Protein AF-A0A968GK94-F1 (afdb_monomer_lite)

Radius of gyration: 44.7 Å; chains: 1; bounding box: 94×64×127 Å

Sequence (288 aa):
MESGGRVESAAGNAHSRDAGSGWRSGMKRIDSIQGYQGGYLIGFIIIGVIALRNILFFGGTPVFALMLVLLAVYTLLYITEPWLSLRWGWVPYLYFPCQTALVIALTALRPFTDISSLLYVPLCIQALRAFSRPTAMALITFYVLLLAVTVILGMGWLEGLALTLLDLAVAGFILSYDLLYSRTQADQVESERLLTELQSAHQKLQEYAAQAEELAAARERNRLARELHDSGSQAIFSITLTSQSARLLLDREPARVPEQLDHLQTMTGEALAQLRSLIAQLRPPQKL

Secondary structure (DSSP, 8-state):
-------SSSSSSSSSSSHHHHHHHHHHHHHHHHHHHHHHHHHHHHHHHHHHHHHHHHTTSTTHHHHHHHHHHHHHHHHHHHHHHHH-TTHHHHHHHHHHHHHHHHHHSTTTHHHHGGGHHHHHHHHHHHS-HHHHHHHHHHHHHHHHHHHHHHH-HHHHHHHHHHHHHHHHHHHHHHHHHHHHHHHHHHHHHHHHHHHHHHHHHHHHHHHHHHHHHHHHHHHHHHHHHHHHHHHHHHHHHHHHHHHHHHHH-GGGHHHHHHHHHHHHHHHHHHHHHHHHHTSPPP--

Foldseek 3Di:
DDDDDDDDPDPPPPPPPVVVVVVVVVVVVVLVVVLVVLLLVVLVVLLVVLLVVCCVPPVPPPCSVVLVVLSVVLVVLSVCVVVVCVPDVCVVVVSLVVSVVSLLVNCQDPPSVQSSLLNLLSSLVCLCVSDDPVRSVVVNVVSLVVSLVSQCVRPNDPRSVVSSVVSVVVSVVSVVCSVVVVVVSVVVVVVVVVVVVVVVVVVVVVVVVVVVVVVVVVVVVVVLVVVLVVLLVVLVVVLVVLVVVLVVCVVPPVVCSVVSVVVSVVSVVVSVVVNVVSVVVVDDDPDD

Structure (mmCIF, N/CA/C/O backbone):
data_AF-A0A968GK94-F1
#
_entry.id   AF-A0A968GK94-F1
#
loop_
_atom_site.group_PDB
_atom_site.id
_atom_site.type_symbol
_atom_site.label_atom_id
_atom_site.label_alt_id
_atom_site.label_comp_id
_atom_site.label_asym_id
_atom_site.label_entity_id
_atom_site.label_seq_id
_atom_site.pdbx_PDB_ins_code
_atom_site.Cartn_x
_atom_site.Cartn_y
_atom_site.Cartn_z
_atom_site.occupancy
_atom_site.B_iso_or_equiv
_atom_site.auth_seq_id
_atom_site.auth_comp_id
_atom_site.auth_asym_id
_atom_site.auth_atom_id
_atom_site.pdbx_PDB_model_num
ATOM 1 N N . MET A 1 1 ? -42.085 -45.631 17.330 1.00 40.66 1 MET A N 1
ATOM 2 C CA . MET A 1 1 ? -42.814 -44.893 16.275 1.00 40.66 1 MET A CA 1
ATOM 3 C C . MET A 1 1 ? -42.928 -43.455 16.764 1.00 40.66 1 MET A C 1
ATOM 5 O O . MET A 1 1 ? -43.904 -43.113 17.402 1.00 40.66 1 MET A O 1
ATOM 9 N N . GLU A 1 2 ? -41.850 -42.687 16.877 1.00 40.00 2 GLU A N 1
ATOM 10 C CA . GLU A 1 2 ? -40.903 -42.180 15.868 1.00 40.00 2 GLU A CA 1
ATOM 11 C C . GLU A 1 2 ? -41.488 -41.194 14.840 1.00 40.00 2 GLU A C 1
ATOM 13 O O . GLU A 1 2 ? -42.471 -41.473 14.162 1.00 40.00 2 GLU A O 1
ATOM 18 N N . SER A 1 3 ? -40.750 -40.088 14.713 1.00 39.09 3 SER A N 1
ATOM 19 C CA . SER A 1 3 ? -40.789 -39.003 13.726 1.00 39.09 3 SER A CA 1
ATOM 20 C C . SER A 1 3 ? -41.807 -37.870 13.937 1.00 39.09 3 SER A C 1
ATOM 22 O O . SER A 1 3 ? -43.015 -38.021 13.805 1.00 39.09 3 SER A O 1
ATOM 24 N N . GLY A 1 4 ? -41.264 -36.690 14.239 1.00 39.25 4 GLY A N 1
ATOM 25 C CA . GLY A 1 4 ? -41.989 -35.427 14.341 1.00 39.25 4 GLY A CA 1
ATOM 26 C C . GLY A 1 4 ? -41.049 -34.304 14.769 1.00 39.25 4 GLY A C 1
ATOM 27 O O . GLY A 1 4 ? -41.281 -33.650 15.778 1.00 39.25 4 GLY A O 1
ATOM 28 N N . GLY A 1 5 ? -39.921 -34.137 14.074 1.00 45.00 5 GLY A N 1
ATOM 29 C CA . GLY A 1 5 ? -38.928 -33.133 14.440 1.00 45.00 5 GLY A CA 1
ATOM 30 C C . GLY A 1 5 ? -37.943 -32.827 13.318 1.00 45.00 5 GLY A C 1
ATOM 31 O O . GLY A 1 5 ? -37.286 -33.730 12.813 1.00 45.00 5 GLY A O 1
ATOM 32 N N . ARG A 1 6 ? -37.804 -31.524 13.036 1.00 48.53 6 ARG A N 1
ATOM 33 C CA . ARG A 1 6 ? -36.766 -30.851 12.232 1.00 48.53 6 ARG A CA 1
ATOM 34 C C . ARG A 1 6 ? -36.806 -31.039 10.716 1.00 48.53 6 ARG A C 1
ATOM 36 O O . ARG A 1 6 ? -36.063 -31.849 10.182 1.00 48.53 6 ARG A O 1
ATOM 43 N N . VAL A 1 7 ? -37.484 -30.117 10.029 1.00 45.28 7 VAL A N 1
ATOM 44 C CA . VAL A 1 7 ? -37.018 -29.599 8.728 1.00 45.28 7 VAL A CA 1
ATOM 45 C C . VAL A 1 7 ? -37.391 -28.115 8.615 1.00 45.28 7 VAL A C 1
ATOM 47 O O . VAL A 1 7 ? -38.279 -27.753 7.863 1.00 45.28 7 VAL A O 1
ATOM 50 N N . GLU A 1 8 ? -36.756 -27.237 9.395 1.00 46.25 8 GLU A N 1
ATOM 51 C CA . GLU A 1 8 ? -36.909 -25.784 9.187 1.00 46.25 8 GLU A CA 1
ATOM 52 C C . GLU A 1 8 ? -35.750 -24.993 9.821 1.00 46.25 8 GLU A C 1
ATOM 54 O O . GLU A 1 8 ? -35.936 -24.195 10.727 1.00 46.25 8 GLU A O 1
ATOM 59 N N . SER A 1 9 ? -34.500 -25.264 9.423 1.00 45.78 9 SER A N 1
ATOM 60 C CA . SER A 1 9 ? -33.366 -24.371 9.747 1.00 45.78 9 SER A CA 1
ATOM 61 C C . SER A 1 9 ? -32.108 -24.727 8.947 1.00 45.78 9 SER A C 1
ATOM 63 O O . SER A 1 9 ? -31.137 -25.253 9.485 1.00 45.78 9 SER A O 1
ATOM 65 N N . ALA A 1 10 ? -32.120 -24.500 7.631 1.00 39.81 10 ALA A N 1
ATOM 66 C CA . ALA A 1 10 ? -30.888 -24.626 6.835 1.00 39.81 10 ALA A CA 1
ATOM 67 C C . ALA A 1 10 ? -30.795 -23.697 5.612 1.00 39.81 10 ALA A C 1
ATOM 69 O O . ALA A 1 10 ? -29.707 -23.532 5.071 1.00 39.81 10 ALA A O 1
ATOM 70 N N . ALA A 1 11 ? -31.879 -23.042 5.184 1.00 39.44 11 ALA A N 1
ATOM 71 C CA . ALA A 1 11 ? -31.862 -22.237 3.955 1.00 39.44 11 ALA A CA 1
ATOM 72 C C . ALA A 1 11 ? -31.438 -20.763 4.149 1.00 39.44 11 ALA A C 1
ATOM 74 O O . ALA A 1 11 ? -31.152 -20.077 3.175 1.00 39.44 11 ALA A O 1
ATOM 75 N N . GLY A 1 12 ? -31.360 -20.261 5.388 1.00 34.31 12 GLY A N 1
ATOM 76 C CA . GLY A 1 12 ? -31.168 -18.826 5.657 1.00 34.31 12 GLY A CA 1
ATOM 77 C C . GLY A 1 12 ? -29.722 -18.324 5.760 1.00 34.31 12 GLY A C 1
ATOM 78 O O . GLY A 1 12 ? -29.524 -17.122 5.890 1.00 34.31 12 GLY A O 1
ATOM 79 N N . ASN A 1 13 ? -28.706 -19.197 5.733 1.00 38.91 13 ASN A N 1
ATOM 80 C CA . ASN A 1 13 ? -27.343 -18.815 6.152 1.00 38.91 13 ASN A CA 1
ATOM 81 C C . ASN A 1 13 ? -26.249 -18.987 5.080 1.00 38.91 13 ASN A C 1
ATOM 83 O O . ASN A 1 13 ? -25.064 -18.843 5.376 1.00 38.91 13 ASN A O 1
ATOM 87 N N . ALA A 1 14 ? -26.624 -19.295 3.835 1.00 39.62 14 ALA A N 1
ATOM 88 C CA . ALA A 1 14 ? -25.672 -19.443 2.730 1.00 39.62 14 ALA A CA 1
ATOM 89 C C . ALA A 1 14 ? -25.454 -18.143 1.929 1.00 39.62 14 ALA A C 1
ATOM 91 O O . ALA A 1 14 ? -24.439 -18.008 1.259 1.00 39.62 14 ALA A O 1
ATOM 92 N N . HIS A 1 15 ? -26.359 -17.161 2.019 1.00 38.12 15 HIS A N 1
ATOM 93 C CA . HIS A 1 15 ? -26.335 -15.983 1.137 1.00 38.12 15 HIS A CA 1
ATOM 94 C C . HIS A 1 15 ? -25.584 -14.758 1.699 1.00 38.12 15 HIS A C 1
ATOM 96 O O . HIS A 1 15 ? -25.405 -13.771 0.995 1.00 38.12 15 HIS A O 1
ATOM 102 N N . SER A 1 16 ? -25.110 -14.802 2.950 1.00 42.72 16 SER A N 1
ATOM 103 C CA . SER A 1 16 ? -24.416 -13.674 3.600 1.00 42.72 16 SER A CA 1
ATOM 104 C C . SER A 1 16 ? -22.891 -13.828 3.690 1.00 42.72 16 SER A C 1
ATOM 106 O O . SER A 1 16 ? -22.205 -12.873 4.050 1.00 42.72 16 SER A O 1
ATOM 108 N N . ARG A 1 17 ? -22.330 -14.999 3.343 1.00 42.62 17 ARG A N 1
ATOM 109 C CA . ARG A 1 17 ? -20.873 -15.245 3.387 1.00 42.62 17 ARG A CA 1
ATOM 110 C C . ARG A 1 17 ? -20.139 -14.910 2.084 1.00 42.62 17 ARG A C 1
ATOM 112 O O . ARG A 1 17 ? -18.961 -14.565 2.149 1.00 42.62 17 ARG A O 1
ATOM 119 N N . ASP A 1 18 ? -20.822 -14.911 0.939 1.00 44.81 18 ASP A N 1
ATOM 120 C CA . ASP A 1 18 ? -20.191 -14.644 -0.367 1.00 44.81 18 ASP A CA 1
ATOM 121 C C . ASP A 1 18 ? -20.107 -13.157 -0.746 1.00 44.81 18 ASP A C 1
ATOM 123 O O . ASP A 1 18 ? -19.242 -12.766 -1.528 1.00 44.81 18 ASP A O 1
ATOM 127 N N . ALA A 1 19 ? -20.914 -12.283 -0.137 1.00 44.06 19 ALA A N 1
ATOM 128 C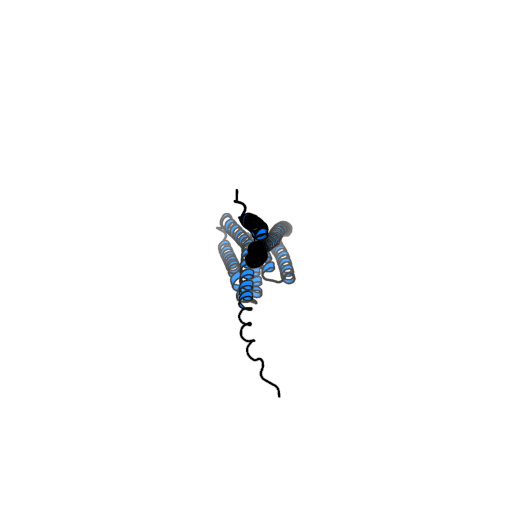 CA . ALA A 1 19 ? -20.856 -10.845 -0.421 1.00 44.06 19 ALA A CA 1
ATOM 129 C C . ALA A 1 19 ? -19.565 -10.171 0.103 1.00 44.06 19 ALA A C 1
ATOM 131 O O . ALA A 1 19 ? -19.114 -9.167 -0.448 1.00 44.06 19 ALA A O 1
ATOM 132 N N . GLY A 1 20 ? -18.934 -10.738 1.141 1.00 36.22 20 GLY A N 1
ATOM 133 C CA . GLY A 1 20 ? -17.709 -10.201 1.747 1.00 36.22 20 GLY A CA 1
ATOM 134 C C . GLY A 1 20 ? -16.405 -10.615 1.051 1.00 36.22 20 GLY A C 1
ATOM 135 O O . GLY A 1 20 ? -15.385 -9.940 1.211 1.00 36.22 20 GLY A O 1
ATOM 136 N N . SER A 1 21 ? -16.409 -11.701 0.265 1.00 44.44 21 SER A N 1
ATOM 137 C CA . SER A 1 21 ? -15.208 -12.211 -0.418 1.00 44.44 21 SER A CA 1
ATOM 138 C C . SER A 1 21 ? -14.910 -11.436 -1.710 1.00 44.44 21 SER A C 1
ATOM 140 O O . SER A 1 21 ? -13.753 -11.096 -1.974 1.00 44.44 21 SER A O 1
ATOM 142 N N . GLY A 1 22 ? -15.954 -11.060 -2.460 1.00 38.25 22 GLY A N 1
ATOM 143 C CA . GLY A 1 22 ? -15.854 -10.249 -3.678 1.00 38.25 22 GLY A CA 1
ATOM 144 C C . GLY A 1 22 ? -15.373 -8.819 -3.414 1.00 38.25 22 GLY A C 1
ATOM 145 O O . GLY A 1 22 ? -14.471 -8.339 -4.099 1.00 38.25 22 GLY A O 1
ATOM 146 N N . TRP A 1 23 ? -15.884 -8.169 -2.362 1.00 39.66 23 TRP A N 1
ATOM 147 C CA . TRP A 1 23 ? -15.446 -6.824 -1.957 1.00 39.66 23 TRP A CA 1
ATOM 148 C C . TRP A 1 23 ? -13.989 -6.799 -1.473 1.00 39.66 23 TRP A C 1
ATOM 150 O O . TRP A 1 23 ? -13.215 -5.937 -1.887 1.00 39.66 23 TRP A O 1
ATOM 160 N N . ARG A 1 24 ? -13.562 -7.799 -0.686 1.00 39.50 24 ARG A N 1
ATOM 161 C CA . ARG A 1 24 ? -12.151 -7.960 -0.280 1.00 39.50 24 ARG A CA 1
ATOM 162 C C . ARG A 1 24 ? -11.222 -8.262 -1.460 1.00 39.50 24 ARG A C 1
ATOM 164 O O . ARG A 1 24 ? -10.083 -7.797 -1.466 1.00 39.50 24 ARG A O 1
ATOM 171 N N . SER A 1 25 ? -11.693 -9.009 -2.464 1.00 46.53 25 SER A N 1
ATOM 172 C CA . SER A 1 25 ? -10.959 -9.215 -3.719 1.00 46.53 25 SER A CA 1
ATOM 173 C C . SER A 1 25 ? -10.861 -7.940 -4.555 1.00 46.53 25 SER A C 1
ATOM 175 O O . SER A 1 25 ? -9.867 -7.798 -5.265 1.00 46.53 25 SER A O 1
ATOM 177 N N . GLY A 1 26 ? -11.875 -7.072 -4.527 1.00 38.56 26 GLY A N 1
ATOM 178 C CA . GLY A 1 26 ? -11.890 -5.793 -5.237 1.00 38.56 26 GLY A CA 1
ATOM 179 C C . GLY A 1 26 ? -10.933 -4.779 -4.615 1.00 38.56 26 GLY A C 1
ATOM 180 O O . GLY A 1 26 ? -10.148 -4.173 -5.334 1.00 38.56 26 GLY A O 1
ATOM 181 N N . MET A 1 27 ? -10.911 -4.681 -3.282 1.00 40.03 27 MET A N 1
ATOM 182 C CA . MET A 1 27 ? -10.043 -3.743 -2.558 1.00 40.03 27 MET A CA 1
ATOM 183 C C . MET A 1 27 ? -8.556 -4.097 -2.703 1.00 40.03 27 MET A C 1
ATOM 185 O O . MET A 1 27 ? -7.771 -3.255 -3.117 1.00 40.03 27 MET A O 1
ATOM 189 N N . LYS A 1 28 ? -8.186 -5.384 -2.559 1.00 43.69 28 LYS A N 1
ATOM 190 C CA . LYS A 1 28 ? -6.823 -5.860 -2.885 1.00 43.69 28 LYS A CA 1
ATOM 191 C C . LYS A 1 28 ? -6.416 -5.578 -4.336 1.00 43.69 28 LYS A C 1
ATOM 193 O O . LYS A 1 28 ? -5.231 -5.442 -4.622 1.00 43.69 28 LYS A O 1
ATOM 198 N N . ARG A 1 29 ? -7.382 -5.527 -5.260 1.00 46.38 29 ARG A N 1
ATOM 199 C CA . ARG A 1 29 ? -7.144 -5.221 -6.678 1.00 46.38 29 ARG A CA 1
ATOM 200 C C . ARG A 1 29 ? -6.903 -3.727 -6.895 1.00 46.38 29 ARG A C 1
ATOM 202 O O . ARG A 1 29 ? -6.025 -3.387 -7.675 1.00 46.38 29 ARG A O 1
ATOM 209 N N . ILE A 1 30 ? -7.623 -2.857 -6.189 1.00 40.47 30 ILE A N 1
ATOM 210 C CA . ILE A 1 30 ? -7.465 -1.396 -6.262 1.00 40.47 30 ILE A CA 1
ATOM 211 C C . ILE A 1 30 ? -6.151 -0.951 -5.601 1.00 40.47 30 ILE A C 1
ATOM 213 O O . ILE A 1 30 ? -5.406 -0.188 -6.213 1.00 40.47 30 ILE A O 1
ATOM 217 N N . ASP A 1 31 ? -5.793 -1.523 -4.449 1.00 42.16 31 ASP A N 1
ATOM 218 C CA . ASP A 1 31 ? -4.509 -1.248 -3.783 1.00 42.16 31 ASP A CA 1
ATOM 219 C C . ASP A 1 31 ? -3.327 -1.765 -4.613 1.00 42.16 31 ASP A C 1
ATOM 221 O O . ASP A 1 31 ? -2.283 -1.117 -4.699 1.00 42.16 31 ASP A O 1
ATOM 225 N N . SER A 1 32 ? -3.507 -2.892 -5.323 1.00 49.78 32 SER A N 1
ATOM 226 C CA . SER A 1 32 ? -2.500 -3.346 -6.283 1.00 49.78 32 SER A CA 1
ATOM 227 C C . SER A 1 32 ? -2.277 -2.313 -7.386 1.00 49.78 32 SER A C 1
ATOM 229 O O . SER A 1 32 ? -1.133 -2.083 -7.731 1.00 49.78 32 SER A O 1
ATOM 231 N N . ILE A 1 33 ? -3.312 -1.607 -7.861 1.00 45.50 33 ILE A N 1
ATOM 232 C CA . ILE A 1 33 ? -3.205 -0.592 -8.926 1.00 45.50 33 ILE A CA 1
ATOM 233 C C . ILE A 1 33 ? -2.484 0.686 -8.447 1.00 45.50 33 ILE A C 1
ATOM 235 O O . ILE A 1 33 ? -1.825 1.346 -9.251 1.00 45.50 33 ILE A O 1
ATOM 239 N N . GLN A 1 34 ? -2.526 1.042 -7.158 1.00 45.41 34 GLN A N 1
ATOM 240 C CA . GLN A 1 34 ? -1.780 2.206 -6.646 1.00 45.41 34 GLN A CA 1
ATOM 241 C C . GLN A 1 34 ? -0.258 1.989 -6.636 1.00 45.41 34 GLN A C 1
ATOM 243 O O . GLN A 1 34 ? 0.488 2.909 -6.979 1.00 45.41 34 GLN A O 1
ATOM 248 N N . GLY A 1 35 ? 0.208 0.762 -6.381 1.00 50.28 35 GLY A N 1
ATOM 249 C CA . GLY A 1 35 ? 1.616 0.386 -6.574 1.00 50.28 35 GLY A CA 1
ATOM 250 C C . GLY A 1 35 ? 2.047 0.339 -8.047 1.00 50.28 35 GLY A C 1
ATOM 251 O O . GLY A 1 35 ? 3.238 0.432 -8.356 1.00 50.28 35 GLY A O 1
ATOM 252 N N . TYR A 1 36 ? 1.097 0.253 -8.993 1.00 55.25 36 TYR A N 1
ATOM 253 C CA . TYR A 1 36 ? 1.427 0.205 -10.423 1.00 55.25 36 TYR A CA 1
ATOM 254 C C . TYR A 1 36 ? 2.008 1.539 -10.905 1.00 55.25 36 TYR A C 1
ATOM 256 O O . TYR A 1 36 ? 2.914 1.525 -11.739 1.00 55.25 36 TYR A O 1
ATOM 264 N N . GLN A 1 37 ? 1.559 2.683 -10.379 1.00 61.41 37 GLN A N 1
ATOM 265 C CA . GLN A 1 37 ? 1.838 3.985 -11.000 1.00 61.41 37 GLN A CA 1
ATOM 266 C C . GLN A 1 37 ? 3.313 4.414 -10.966 1.00 61.41 37 GLN A C 1
ATOM 268 O O . GLN A 1 37 ? 3.779 5.022 -11.930 1.00 61.41 37 GLN A O 1
ATOM 273 N N . GLY A 1 38 ? 4.069 4.055 -9.921 1.00 67.25 38 GLY A N 1
ATOM 274 C CA . GLY A 1 38 ? 5.460 4.501 -9.753 1.00 67.25 38 GLY A CA 1
ATOM 275 C C . GLY A 1 38 ? 6.382 4.075 -10.902 1.00 67.25 38 GLY A C 1
ATOM 276 O O . GLY A 1 38 ? 7.034 4.909 -11.527 1.00 67.25 38 GLY A O 1
ATOM 277 N N . GLY A 1 39 ? 6.381 2.785 -11.249 1.00 71.75 39 GLY A N 1
ATOM 278 C CA . GLY A 1 39 ? 7.201 2.260 -12.346 1.00 71.75 39 GLY A CA 1
ATOM 279 C C . GLY A 1 39 ? 6.777 2.748 -13.736 1.00 71.75 39 GLY A C 1
ATOM 280 O O . GLY A 1 39 ? 7.644 2.948 -14.586 1.00 71.75 39 GLY A O 1
ATOM 281 N N . TYR A 1 40 ? 5.480 3.010 -13.967 1.00 79.19 40 TYR A N 1
ATOM 282 C CA . TYR A 1 40 ? 5.030 3.589 -15.242 1.00 79.19 40 TYR A CA 1
ATOM 283 C C . TYR A 1 40 ? 5.477 5.038 -15.403 1.00 79.19 40 TYR A C 1
ATOM 285 O O . TYR A 1 40 ? 5.900 5.432 -16.489 1.00 79.19 40 TYR A O 1
ATOM 293 N N . LEU A 1 41 ? 5.448 5.817 -14.319 1.00 83.44 41 LEU A N 1
ATOM 294 C CA . LEU A 1 41 ? 5.923 7.197 -14.326 1.00 83.44 41 LEU A CA 1
ATOM 295 C C . LEU A 1 41 ? 7.401 7.275 -14.730 1.00 83.44 41 LEU A C 1
ATOM 297 O O . LEU A 1 41 ? 7.761 8.097 -15.571 1.00 83.44 41 LEU A O 1
ATOM 301 N N . ILE A 1 42 ? 8.240 6.379 -14.199 1.00 84.56 42 ILE A N 1
ATOM 302 C CA . ILE A 1 42 ? 9.663 6.300 -14.563 1.00 84.56 42 ILE A CA 1
ATOM 303 C C . ILE A 1 42 ? 9.826 5.985 -16.055 1.00 84.56 42 ILE A C 1
ATOM 305 O O . ILE A 1 42 ? 10.623 6.633 -16.733 1.00 84.56 42 ILE A O 1
ATOM 309 N N . GLY A 1 43 ? 9.042 5.047 -16.593 1.00 86.06 43 GLY A N 1
ATOM 310 C CA . GLY A 1 43 ? 9.062 4.742 -18.024 1.00 86.06 43 GLY A CA 1
ATOM 311 C C . GLY A 1 43 ? 8.665 5.931 -18.899 1.00 86.06 43 GLY A C 1
ATOM 312 O O . GLY A 1 43 ? 9.359 6.217 -19.873 1.00 86.06 43 GLY A O 1
ATOM 313 N N . PHE A 1 44 ? 7.619 6.678 -18.533 1.00 89.38 44 PHE A N 1
ATOM 314 C CA . PHE A 1 44 ? 7.228 7.892 -19.259 1.00 89.38 44 PHE A CA 1
ATOM 315 C C . PHE A 1 44 ? 8.294 8.983 -19.204 1.00 89.38 44 PHE A C 1
ATOM 317 O O . PHE A 1 44 ? 8.536 9.640 -20.216 1.00 89.38 44 PHE A O 1
ATOM 324 N N . ILE A 1 45 ? 8.960 9.155 -18.059 1.00 90.00 45 ILE A N 1
ATOM 325 C CA . ILE A 1 45 ? 10.074 10.100 -17.927 1.00 90.00 45 ILE A CA 1
ATOM 326 C C . ILE A 1 45 ? 11.215 9.697 -18.868 1.00 90.00 45 ILE A C 1
ATOM 328 O O . ILE A 1 45 ? 11.692 10.538 -19.625 1.00 90.00 45 ILE A O 1
ATOM 332 N N . ILE A 1 46 ? 11.608 8.418 -18.888 1.00 90.81 46 ILE A N 1
ATOM 333 C CA . ILE A 1 46 ? 12.660 7.906 -19.784 1.00 90.81 46 ILE A CA 1
ATOM 334 C C . ILE A 1 46 ? 12.298 8.161 -21.254 1.00 90.81 46 ILE A C 1
ATOM 336 O O . ILE A 1 46 ? 13.088 8.751 -21.990 1.00 90.81 46 ILE A O 1
ATOM 340 N N . ILE A 1 47 ? 11.091 7.775 -21.675 1.00 91.62 47 ILE A N 1
ATOM 341 C CA . ILE A 1 47 ? 10.608 7.979 -23.050 1.00 91.62 47 ILE A CA 1
ATOM 342 C C . ILE A 1 47 ? 10.592 9.473 -23.404 1.00 91.62 47 ILE A C 1
ATOM 344 O O . ILE A 1 47 ? 11.038 9.854 -24.486 1.00 91.62 47 ILE A O 1
ATOM 348 N N . GLY A 1 48 ? 10.114 10.325 -22.492 1.00 90.56 48 GLY A N 1
ATOM 349 C CA . GLY A 1 48 ? 10.059 11.773 -22.680 1.00 90.56 48 GLY A CA 1
ATOM 350 C C . GLY A 1 48 ? 11.444 12.403 -22.829 1.00 90.56 48 GLY A C 1
ATOM 351 O O . GLY A 1 48 ? 11.650 13.217 -23.728 1.00 90.56 48 GLY A O 1
ATOM 352 N N . VAL A 1 49 ? 12.415 11.984 -22.011 1.00 91.88 49 VAL A N 1
ATOM 353 C CA . VAL A 1 49 ? 13.815 12.429 -22.104 1.00 91.88 49 VAL A CA 1
ATOM 354 C C . VAL A 1 49 ? 14.435 12.004 -23.437 1.00 91.88 49 VAL A C 1
ATOM 356 O O . VAL A 1 49 ? 15.077 12.822 -24.100 1.00 91.88 49 VAL A O 1
ATOM 359 N N . ILE A 1 50 ? 14.198 10.762 -23.872 1.00 91.44 50 ILE A N 1
ATOM 360 C CA . ILE A 1 50 ? 14.656 10.252 -25.171 1.00 91.44 50 ILE A CA 1
ATOM 361 C C . ILE A 1 50 ? 14.050 11.074 -26.312 1.00 91.44 50 ILE A C 1
ATOM 363 O O . ILE A 1 50 ? 14.778 11.525 -27.197 1.00 91.44 50 ILE A O 1
ATOM 367 N N . ALA A 1 51 ? 12.735 11.300 -26.299 1.00 91.62 51 ALA A N 1
ATOM 368 C CA . ALA A 1 51 ? 12.056 12.087 -27.325 1.00 91.62 51 ALA A CA 1
ATOM 369 C C . ALA A 1 51 ? 12.612 13.519 -27.385 1.00 91.62 51 ALA A C 1
ATOM 371 O O . ALA A 1 51 ? 13.022 13.979 -28.451 1.00 91.62 51 ALA A O 1
ATOM 372 N N . LEU A 1 52 ? 12.697 14.195 -26.235 1.00 92.94 52 LEU A N 1
ATOM 373 C CA . LEU A 1 52 ? 13.160 15.578 -26.133 1.00 92.94 52 LEU A CA 1
ATOM 374 C C . LEU A 1 52 ? 14.605 15.738 -26.622 1.00 92.94 52 LEU A C 1
ATOM 376 O O . LEU A 1 52 ? 14.878 16.596 -27.461 1.00 92.94 52 LEU A O 1
ATOM 380 N N . ARG A 1 53 ? 15.528 14.889 -26.149 1.00 91.25 53 ARG A N 1
ATOM 381 C CA . ARG A 1 53 ? 16.938 14.916 -26.573 1.00 91.25 53 ARG A CA 1
ATOM 382 C C . ARG A 1 53 ? 17.060 14.699 -28.078 1.00 91.25 53 ARG A C 1
ATOM 384 O O . ARG A 1 53 ? 17.829 15.392 -28.736 1.00 91.25 53 ARG A O 1
ATOM 391 N N . ASN A 1 54 ? 16.294 13.775 -28.651 1.00 87.44 54 ASN A N 1
ATOM 392 C CA . ASN A 1 54 ? 16.397 13.499 -30.083 1.00 87.44 54 ASN A CA 1
ATOM 393 C C . ASN A 1 54 ? 15.793 14.608 -30.952 1.00 87.44 54 ASN A C 1
ATOM 395 O O . ASN A 1 54 ? 16.371 14.932 -31.987 1.00 87.44 54 ASN A O 1
ATOM 399 N N . ILE A 1 55 ? 14.711 15.253 -30.508 1.00 88.69 55 ILE A N 1
ATOM 400 C CA . ILE A 1 55 ? 14.160 16.441 -31.176 1.00 88.69 55 ILE A CA 1
ATOM 401 C C . ILE A 1 55 ? 15.186 17.583 -31.185 1.00 88.69 55 ILE A C 1
ATOM 403 O O . ILE A 1 55 ? 15.419 18.183 -32.233 1.00 88.69 55 ILE A O 1
ATOM 407 N N . LEU A 1 56 ? 15.826 17.859 -30.043 1.00 88.38 56 LEU A N 1
ATOM 408 C CA . LEU A 1 56 ? 16.753 18.987 -29.894 1.00 88.38 56 LEU A CA 1
ATOM 409 C C . LEU A 1 56 ? 18.059 18.815 -30.680 1.00 88.38 56 LEU A C 1
ATOM 411 O O . LEU A 1 56 ? 18.557 19.784 -31.246 1.00 88.38 56 LEU A O 1
ATOM 415 N N . PHE A 1 57 ? 18.620 17.604 -30.710 1.00 86.00 57 PHE A N 1
ATOM 416 C CA . PHE A 1 57 ? 19.961 17.374 -31.259 1.00 86.00 57 PHE A CA 1
ATOM 417 C C . PHE A 1 57 ? 19.972 16.728 -32.653 1.00 86.00 57 PHE A C 1
ATOM 419 O O . PHE A 1 57 ? 20.973 16.836 -33.357 1.00 86.00 57 PHE A O 1
ATOM 426 N N . PHE A 1 58 ? 18.886 16.070 -33.080 1.00 85.56 58 PHE A N 1
ATOM 427 C CA . PHE A 1 58 ? 18.879 15.242 -34.297 1.00 85.56 58 PHE A CA 1
ATOM 428 C C . PHE A 1 58 ? 17.685 15.481 -35.233 1.00 85.56 58 PHE A C 1
ATOM 430 O O . PHE A 1 58 ? 17.528 14.739 -36.209 1.00 85.56 58 PHE A O 1
ATOM 437 N N . GLY A 1 59 ? 16.891 16.534 -34.995 1.00 77.69 59 GLY A N 1
ATOM 438 C CA . GLY A 1 59 ? 15.667 16.874 -35.737 1.00 77.69 59 GLY A CA 1
ATOM 439 C C . GLY A 1 59 ? 15.814 17.157 -37.243 1.00 77.69 59 GLY A C 1
ATOM 440 O O . GLY A 1 59 ? 14.826 17.464 -37.899 1.00 77.69 59 GLY A O 1
ATOM 441 N N . GLY A 1 60 ? 17.017 17.039 -37.811 1.00 78.81 60 GLY A N 1
ATOM 442 C CA . GLY A 1 60 ? 17.291 17.179 -39.247 1.00 78.81 60 GLY A CA 1
ATOM 443 C C . GLY A 1 60 ? 17.883 15.933 -39.914 1.00 78.81 60 GLY A C 1
ATOM 444 O O . GLY A 1 60 ? 18.236 15.983 -41.089 1.00 78.81 60 GLY A O 1
ATOM 445 N N . THR A 1 61 ? 18.036 14.819 -39.191 1.00 85.56 61 THR A N 1
ATOM 446 C CA . THR A 1 61 ? 18.604 13.588 -39.767 1.00 85.56 61 THR A CA 1
ATOM 447 C C . THR A 1 61 ? 17.554 12.820 -40.586 1.00 85.56 61 THR A C 1
ATOM 449 O O . THR A 1 61 ? 16.390 12.772 -40.188 1.00 85.56 61 THR A O 1
ATOM 452 N N . PRO A 1 62 ? 17.924 12.152 -41.699 1.00 84.19 62 PRO A N 1
ATOM 453 C CA . PRO A 1 62 ? 16.961 11.416 -42.535 1.00 84.19 62 PRO A CA 1
ATOM 454 C C . PRO A 1 62 ? 16.297 10.245 -41.793 1.00 84.19 62 PRO A C 1
ATOM 456 O O . PRO A 1 62 ? 15.220 9.788 -42.162 1.00 84.19 62 PRO A O 1
ATOM 459 N N . VAL A 1 63 ? 16.932 9.777 -40.718 1.00 87.06 63 VAL A N 1
ATOM 460 C CA . VAL A 1 63 ? 16.476 8.661 -39.884 1.00 87.06 63 VAL A CA 1
ATOM 461 C C . VAL A 1 63 ? 15.559 9.128 -38.739 1.00 87.06 63 VAL A C 1
ATOM 463 O O . VAL A 1 63 ? 14.893 8.315 -38.101 1.00 87.06 63 VAL A O 1
ATOM 466 N N . PHE A 1 64 ? 15.463 10.438 -38.491 1.00 88.38 64 PHE A N 1
ATOM 467 C CA . PHE A 1 64 ? 14.711 11.011 -37.372 1.00 88.38 64 PHE A CA 1
ATOM 468 C C . PHE A 1 64 ? 13.220 10.650 -37.391 1.00 88.38 64 PHE A C 1
ATOM 470 O O . PHE A 1 64 ? 12.665 10.241 -36.373 1.00 88.38 64 PHE A O 1
ATOM 477 N N . ALA A 1 65 ? 12.574 10.746 -38.558 1.00 88.62 65 ALA A N 1
ATOM 478 C CA . ALA A 1 65 ? 11.156 10.416 -38.696 1.00 88.62 65 ALA A CA 1
ATOM 479 C C . ALA A 1 65 ? 10.881 8.940 -38.365 1.00 88.62 65 ALA A C 1
ATOM 481 O O . ALA A 1 65 ? 9.916 8.628 -37.670 1.00 88.62 65 ALA A O 1
ATOM 482 N N . LEU A 1 66 ? 11.764 8.037 -38.804 1.00 89.94 66 LEU A N 1
ATOM 483 C CA . LEU A 1 66 ? 11.669 6.613 -38.488 1.00 89.94 66 LEU A CA 1
ATOM 484 C C . LEU A 1 66 ? 11.834 6.363 -36.983 1.00 89.94 66 LEU A C 1
ATOM 486 O O . LEU A 1 66 ? 11.057 5.611 -36.400 1.00 89.94 66 LEU A O 1
ATOM 490 N N . MET A 1 67 ? 12.801 7.029 -36.346 1.00 90.38 67 MET A N 1
ATOM 491 C CA . MET A 1 67 ? 13.016 6.945 -34.900 1.00 90.38 67 MET A CA 1
ATOM 492 C C . MET A 1 67 ? 11.783 7.409 -34.109 1.00 90.38 67 MET A C 1
ATOM 494 O O . MET A 1 67 ? 11.356 6.706 -33.193 1.00 90.38 67 MET A O 1
ATOM 498 N N . LEU A 1 68 ? 11.155 8.526 -34.496 1.00 90.75 68 LEU A N 1
ATOM 499 C CA . LEU A 1 68 ? 9.923 9.007 -33.861 1.00 90.75 68 LEU A CA 1
ATOM 500 C C . LEU A 1 68 ? 8.766 8.018 -34.004 1.00 90.75 68 LEU A C 1
ATOM 502 O O . LEU A 1 68 ? 8.053 7.778 -33.033 1.00 90.75 68 LEU A O 1
ATOM 506 N N . VAL A 1 69 ? 8.587 7.426 -35.188 1.00 92.62 69 VAL A N 1
ATOM 507 C CA . VAL A 1 69 ? 7.541 6.418 -35.413 1.00 92.62 69 VAL A CA 1
ATOM 508 C C . VAL A 1 69 ? 7.780 5.195 -34.530 1.00 92.62 69 VAL A C 1
ATOM 510 O O . VAL A 1 69 ? 6.863 4.756 -33.842 1.00 92.62 69 VAL A O 1
ATOM 513 N N . LEU A 1 70 ? 9.008 4.674 -34.484 1.00 92.31 70 LEU A N 1
ATOM 514 C CA . LEU A 1 70 ? 9.341 3.523 -33.640 1.00 92.31 70 LEU A CA 1
ATOM 515 C C . LEU A 1 70 ? 9.161 3.827 -32.147 1.00 92.31 70 LEU A C 1
ATOM 517 O O . LEU A 1 70 ? 8.609 3.000 -31.421 1.00 92.31 70 LEU A O 1
ATOM 521 N N . LEU A 1 71 ? 9.561 5.018 -31.690 1.00 92.44 71 LEU A N 1
ATOM 522 C CA . LEU A 1 71 ? 9.365 5.446 -30.304 1.00 92.44 71 LEU A CA 1
ATOM 523 C C . LEU A 1 71 ? 7.876 5.625 -29.972 1.00 92.44 71 LEU A C 1
ATOM 525 O O . LEU A 1 71 ? 7.436 5.242 -28.887 1.00 92.44 71 LEU A O 1
ATOM 529 N N . ALA A 1 72 ? 7.079 6.158 -30.901 1.00 92.75 72 ALA A N 1
ATOM 530 C CA . ALA A 1 72 ? 5.636 6.302 -30.731 1.00 92.75 72 ALA A CA 1
ATOM 531 C C . ALA A 1 72 ? 4.945 4.935 -30.636 1.00 92.75 72 ALA A C 1
ATOM 533 O O . ALA A 1 72 ? 4.119 4.729 -29.748 1.00 92.75 72 ALA A O 1
ATOM 534 N N . VAL A 1 73 ? 5.328 3.981 -31.492 1.00 94.12 73 VAL A N 1
ATOM 535 C CA . VAL A 1 73 ? 4.830 2.599 -31.436 1.00 94.12 73 VAL A CA 1
ATOM 536 C C . VAL A 1 73 ? 5.224 1.942 -30.112 1.00 94.12 73 VAL A C 1
ATOM 538 O O . VAL A 1 73 ? 4.363 1.376 -29.444 1.00 94.12 73 VAL A O 1
ATOM 541 N N . TYR A 1 74 ? 6.480 2.082 -29.677 1.00 92.56 74 TYR A N 1
ATOM 542 C CA . TYR A 1 74 ? 6.929 1.599 -28.367 1.00 92.56 74 TYR A CA 1
ATOM 543 C C . TYR A 1 74 ? 6.086 2.181 -27.221 1.00 92.56 74 TYR A C 1
ATOM 545 O O . TYR A 1 74 ? 5.629 1.448 -26.347 1.00 92.56 74 TYR A O 1
ATOM 553 N N . THR A 1 75 ? 5.827 3.489 -27.251 1.00 90.56 75 THR A N 1
ATOM 554 C CA . THR A 1 75 ? 5.044 4.191 -26.221 1.00 90.56 75 THR A CA 1
ATOM 555 C C . THR A 1 75 ? 3.582 3.748 -26.216 1.00 90.56 75 THR A C 1
ATOM 557 O O . THR A 1 75 ? 2.995 3.559 -25.153 1.00 90.56 75 THR A O 1
ATOM 560 N N . LEU A 1 76 ? 2.988 3.545 -27.393 1.00 91.00 76 LEU A N 1
ATOM 561 C CA . LEU A 1 76 ? 1.622 3.045 -27.511 1.00 91.00 76 LEU A CA 1
ATOM 562 C C . LEU A 1 76 ? 1.507 1.643 -26.906 1.00 91.00 76 LEU A C 1
ATOM 564 O O . LEU A 1 76 ? 0.616 1.406 -26.091 1.00 91.00 76 LEU A O 1
ATOM 568 N N . LEU A 1 77 ? 2.441 0.746 -27.244 1.00 88.69 77 LEU A N 1
ATOM 569 C CA . LEU A 1 77 ? 2.515 -0.580 -26.632 1.00 88.69 77 LEU A CA 1
ATOM 570 C C . LEU A 1 77 ? 2.632 -0.463 -25.105 1.00 88.69 77 LEU A C 1
ATOM 572 O O . LEU A 1 77 ? 1.818 -1.053 -24.393 1.00 88.69 77 LEU A O 1
ATOM 576 N N . TYR A 1 78 ? 3.541 0.385 -24.621 1.00 88.19 78 TYR A N 1
ATOM 577 C CA . TYR A 1 78 ? 3.766 0.630 -23.196 1.00 88.19 78 TYR A CA 1
ATOM 578 C C . TYR A 1 78 ? 2.497 1.063 -22.440 1.00 88.19 78 TYR A C 1
ATOM 580 O O . TYR A 1 78 ? 2.228 0.564 -21.349 1.00 88.19 78 TYR A O 1
ATOM 588 N N . ILE A 1 79 ? 1.681 1.944 -23.030 1.00 86.38 79 ILE A N 1
ATOM 589 C CA . ILE A 1 79 ? 0.415 2.419 -22.439 1.00 86.38 79 ILE A CA 1
ATOM 590 C C . ILE A 1 79 ? -0.668 1.331 -22.454 1.00 86.38 79 ILE A C 1
ATOM 592 O O . ILE A 1 79 ? -1.497 1.262 -21.544 1.00 86.38 79 ILE A O 1
ATOM 596 N N . THR A 1 80 ? -0.703 0.502 -23.499 1.00 84.56 80 THR A N 1
ATOM 597 C CA . THR A 1 80 ? -1.752 -0.520 -23.674 1.00 84.56 80 THR A CA 1
ATOM 598 C C . THR A 1 80 ? -1.539 -1.773 -22.826 1.00 84.56 80 THR A C 1
ATOM 600 O O . THR A 1 80 ? -2.503 -2.491 -22.556 1.00 84.56 80 THR A O 1
ATOM 603 N N . GLU A 1 81 ? -0.314 -2.022 -22.363 1.00 81.44 81 GLU A N 1
ATOM 604 C CA . GLU A 1 81 ? 0.070 -3.214 -21.601 1.00 81.44 81 GLU A CA 1
ATOM 605 C C . GLU A 1 81 ? -0.772 -3.474 -20.333 1.00 81.44 81 GLU A C 1
A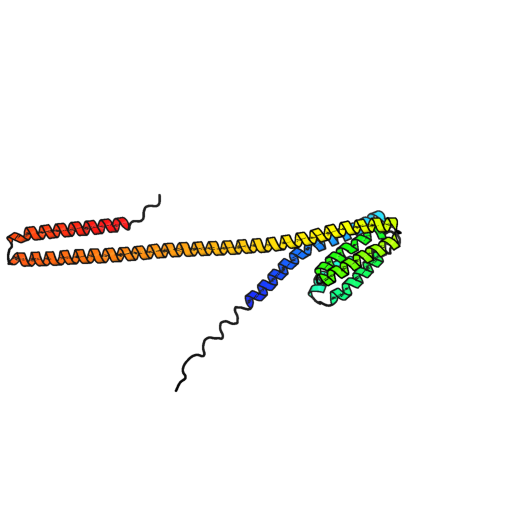TOM 607 O O . GLU A 1 81 ? -1.307 -4.583 -20.243 1.00 81.44 81 GLU A O 1
ATOM 612 N N . PRO A 1 82 ? -1.021 -2.503 -19.422 1.00 73.38 82 PRO A N 1
ATOM 613 C CA . PRO A 1 82 ? -1.858 -2.724 -18.237 1.00 73.38 82 PRO A CA 1
ATOM 614 C C . PRO A 1 82 ? -3.284 -3.184 -18.569 1.00 73.38 82 PRO A C 1
ATOM 616 O O . PRO A 1 82 ? -3.895 -3.950 -17.831 1.00 73.38 82 PRO A O 1
ATOM 619 N N . TRP A 1 83 ? -3.839 -2.710 -19.685 1.00 71.31 83 TRP A N 1
ATOM 620 C CA . TRP A 1 83 ? -5.206 -3.032 -20.096 1.00 71.31 83 TRP A CA 1
ATOM 621 C C . TRP A 1 83 ? -5.286 -4.405 -20.768 1.00 71.31 83 TRP A C 1
ATOM 623 O O . TRP A 1 83 ? -6.245 -5.154 -20.564 1.00 71.31 83 TRP A O 1
ATOM 633 N N . LEU A 1 84 ? -4.277 -4.740 -21.575 1.00 70.38 84 LEU A N 1
ATOM 634 C CA . LEU A 1 84 ? -4.217 -5.982 -22.344 1.00 70.38 84 LEU A CA 1
ATOM 635 C C . LEU A 1 84 ? -3.880 -7.188 -21.458 1.00 70.38 84 LEU A C 1
ATOM 637 O O . LEU A 1 84 ? -4.497 -8.246 -21.613 1.00 70.38 84 LEU A O 1
ATOM 641 N N . SER A 1 85 ? -2.965 -7.017 -20.498 1.00 66.88 85 SER A N 1
ATOM 642 C CA . SER A 1 85 ? -2.565 -8.065 -19.551 1.00 66.88 85 SER A CA 1
ATOM 643 C C . SER A 1 85 ? -3.691 -8.442 -18.582 1.00 66.88 85 SER A C 1
ATOM 645 O O . SER A 1 85 ? -3.828 -9.613 -18.228 1.00 66.88 85 SER A O 1
ATOM 647 N N . LEU A 1 86 ? -4.563 -7.488 -18.231 1.00 62.81 86 LEU A N 1
ATOM 648 C CA . LEU A 1 86 ? -5.758 -7.746 -17.421 1.00 62.81 86 LEU A CA 1
ATOM 649 C C . LEU A 1 86 ? -6.836 -8.538 -18.169 1.00 62.81 86 LEU A C 1
ATOM 651 O O . LEU A 1 86 ? -7.605 -9.270 -17.542 1.00 62.81 86 LEU A O 1
ATOM 655 N N . ARG A 1 87 ? -6.935 -8.370 -19.493 1.00 69.25 87 ARG A N 1
ATOM 656 C CA . ARG A 1 87 ? -8.014 -8.966 -20.288 1.00 69.25 87 ARG A CA 1
ATOM 657 C C . ARG A 1 87 ? -7.674 -10.376 -20.762 1.00 69.25 87 ARG A C 1
ATOM 659 O O . ARG A 1 87 ? -8.558 -11.227 -20.719 1.00 69.25 87 ARG A O 1
ATOM 666 N N . TRP A 1 88 ? -6.429 -10.638 -21.179 1.00 68.06 88 TRP A N 1
ATOM 667 C CA . TRP A 1 88 ? -6.000 -11.925 -21.749 1.00 68.06 88 TRP A CA 1
ATOM 668 C C . TRP A 1 88 ? -4.588 -12.339 -21.287 1.00 68.06 88 TRP A C 1
ATOM 670 O O . TRP A 1 88 ? -3.591 -11.733 -21.668 1.00 68.06 88 TRP A O 1
ATOM 680 N N . GLY A 1 89 ? -4.480 -13.450 -20.548 1.00 69.50 89 GLY A N 1
ATOM 681 C CA . GLY A 1 89 ? -3.217 -13.899 -19.930 1.00 69.50 89 GLY A CA 1
ATOM 682 C C . GLY A 1 89 ? -2.115 -14.408 -20.876 1.00 69.50 89 GLY A C 1
ATOM 683 O O . GLY A 1 89 ? -0.983 -14.590 -20.440 1.00 69.50 89 GLY A O 1
ATOM 684 N N . TRP A 1 90 ? -2.405 -14.634 -22.162 1.00 76.00 90 TRP A N 1
ATOM 685 C CA . TRP A 1 90 ? -1.411 -15.057 -23.166 1.00 76.00 90 TRP A CA 1
ATOM 686 C C . TRP A 1 90 ? -0.782 -13.879 -23.928 1.00 76.00 90 TRP A C 1
ATOM 688 O O . TRP A 1 90 ? 0.277 -14.027 -24.535 1.00 76.00 90 TRP A O 1
ATOM 698 N N . VAL A 1 91 ? -1.401 -12.697 -23.874 1.00 78.81 91 VAL A N 1
ATOM 699 C CA . VAL A 1 91 ? -0.952 -11.492 -24.587 1.00 78.81 91 VAL A CA 1
ATOM 700 C C . VAL A 1 91 ? 0.454 -11.023 -24.190 1.00 78.81 91 VAL A C 1
ATOM 702 O O . VAL A 1 91 ? 1.207 -10.659 -25.097 1.00 78.81 91 VAL A O 1
ATOM 705 N N . PRO A 1 92 ? 0.877 -11.077 -22.908 1.00 77.88 92 PRO A N 1
ATOM 706 C CA . PRO A 1 92 ? 2.237 -10.699 -22.527 1.00 77.88 92 PRO A CA 1
ATOM 707 C C . PRO A 1 92 ? 3.316 -11.455 -23.320 1.00 77.88 92 PRO A C 1
ATOM 709 O O . PRO A 1 92 ? 4.306 -10.863 -23.740 1.00 77.88 92 PRO A O 1
ATOM 712 N N . TYR A 1 93 ? 3.105 -12.739 -23.625 1.00 80.94 93 TYR A N 1
ATOM 713 C CA . TYR A 1 93 ? 4.091 -13.556 -24.342 1.00 80.94 93 TYR A CA 1
ATOM 714 C C . TYR A 1 93 ? 4.337 -13.112 -25.791 1.00 80.94 93 TYR A C 1
ATOM 716 O O . TYR A 1 93 ? 5.426 -13.341 -26.305 1.00 80.94 93 TYR A O 1
ATOM 724 N N . LEU A 1 94 ? 3.367 -12.466 -26.447 1.00 84.69 94 LEU A N 1
ATOM 725 C CA . LEU A 1 94 ? 3.550 -11.866 -27.780 1.00 84.69 94 LEU A CA 1
ATOM 726 C C . LEU A 1 94 ? 4.027 -10.416 -27.700 1.00 84.69 94 LEU A C 1
ATOM 728 O O . LEU A 1 94 ? 4.792 -9.947 -28.542 1.00 84.69 94 LEU A O 1
ATOM 732 N N . TYR A 1 95 ? 3.578 -9.718 -26.663 1.00 86.75 95 TYR A N 1
ATOM 733 C CA . TYR A 1 95 ? 3.876 -8.320 -26.419 1.00 86.75 95 TYR A CA 1
ATOM 734 C C . TYR A 1 95 ? 5.370 -8.075 -26.152 1.00 86.75 95 TYR A C 1
ATOM 736 O O . TYR A 1 95 ? 5.985 -7.252 -26.831 1.00 86.75 95 TYR A O 1
ATOM 744 N N . PHE A 1 96 ? 5.983 -8.822 -25.226 1.00 88.62 96 PHE A N 1
ATOM 745 C CA . PHE A 1 96 ? 7.386 -8.613 -24.842 1.00 88.62 96 PHE A CA 1
ATOM 746 C C . PHE A 1 96 ? 8.375 -8.802 -26.005 1.00 88.62 96 PHE A C 1
ATOM 748 O O . PHE A 1 96 ? 9.233 -7.935 -26.186 1.00 88.62 96 PHE A O 1
ATOM 755 N N . PRO A 1 97 ? 8.268 -9.851 -26.846 1.00 90.88 97 PRO A N 1
ATOM 756 C CA . PRO A 1 97 ? 9.100 -9.975 -28.043 1.00 90.88 97 PRO A CA 1
ATOM 757 C C . PRO A 1 97 ? 8.929 -8.811 -29.023 1.00 90.88 97 PRO A C 1
ATOM 759 O O . PRO A 1 97 ? 9.919 -8.326 -29.568 1.00 90.88 97 PRO A O 1
ATOM 762 N N . CYS A 1 98 ? 7.699 -8.324 -29.221 1.00 91.56 98 CYS A N 1
ATOM 763 C CA . CYS A 1 98 ? 7.427 -7.186 -30.100 1.00 91.56 98 CYS A CA 1
ATOM 764 C C . CYS A 1 98 ? 8.087 -5.901 -29.576 1.00 91.56 98 CYS A C 1
ATOM 766 O O . CYS A 1 98 ? 8.789 -5.209 -30.313 1.00 91.56 98 CYS A O 1
ATOM 768 N N . GLN A 1 99 ? 7.942 -5.624 -28.280 1.00 91.38 99 GLN A N 1
ATOM 769 C CA . GLN A 1 99 ? 8.573 -4.471 -27.643 1.00 91.38 99 GLN A CA 1
ATOM 770 C C . GLN A 1 99 ? 10.105 -4.587 -27.626 1.00 91.38 99 GLN A C 1
ATOM 772 O O . GLN A 1 99 ? 10.799 -3.603 -27.865 1.00 91.38 99 GLN A O 1
ATOM 777 N N . THR A 1 100 ? 10.644 -5.793 -27.437 1.00 92.19 100 THR A N 1
ATOM 778 C CA . THR A 1 100 ? 12.088 -6.060 -27.529 1.00 92.19 100 THR A CA 1
ATOM 779 C C . THR A 1 100 ? 12.612 -5.792 -28.938 1.00 92.19 100 THR A C 1
ATOM 781 O O . THR A 1 100 ? 13.636 -5.132 -29.096 1.00 92.19 100 THR A O 1
ATOM 784 N N . ALA A 1 101 ? 11.894 -6.237 -29.973 1.00 92.88 101 ALA A N 1
ATOM 785 C CA . ALA A 1 101 ? 12.258 -5.971 -31.363 1.00 92.88 101 ALA A CA 1
ATOM 786 C C . ALA A 1 101 ? 12.270 -4.465 -31.676 1.00 92.88 101 ALA A C 1
ATOM 788 O O . ALA A 1 101 ? 13.164 -3.997 -32.380 1.00 92.88 101 ALA A O 1
ATOM 789 N N . LEU A 1 102 ? 11.333 -3.694 -31.111 1.00 92.50 102 LEU A N 1
ATOM 790 C CA . LEU A 1 102 ? 11.318 -2.231 -31.228 1.00 92.50 102 LEU A CA 1
ATOM 791 C C . LEU A 1 102 ? 12.534 -1.584 -30.557 1.00 92.50 102 LEU A C 1
ATOM 793 O O . LEU A 1 102 ? 13.136 -0.688 -31.145 1.00 92.50 102 LEU A O 1
ATOM 797 N N . VAL A 1 103 ? 12.929 -2.043 -29.365 1.00 92.81 103 VAL A N 1
ATOM 798 C CA . VAL A 1 103 ? 14.132 -1.532 -28.682 1.00 92.81 103 VAL A CA 1
ATOM 799 C C . VAL A 1 103 ? 15.400 -1.881 -29.463 1.00 92.81 103 VAL A C 1
ATOM 801 O O . VAL A 1 103 ? 16.252 -1.012 -29.646 1.00 92.81 103 VAL A O 1
ATOM 804 N N . ILE A 1 104 ? 15.511 -3.099 -30.003 1.00 91.88 104 ILE A N 1
ATOM 805 C CA . ILE A 1 104 ? 16.626 -3.484 -30.885 1.00 91.88 104 ILE A CA 1
ATOM 806 C C . ILE A 1 104 ? 16.657 -2.588 -32.132 1.00 91.88 104 ILE A C 1
ATOM 808 O O . ILE A 1 104 ? 17.711 -2.080 -32.497 1.00 91.88 104 ILE A O 1
ATOM 812 N N . ALA A 1 105 ? 15.510 -2.346 -32.772 1.00 91.12 105 ALA A N 1
ATOM 813 C CA . ALA A 1 105 ? 15.433 -1.472 -33.940 1.00 91.12 105 ALA A CA 1
ATOM 814 C C . ALA A 1 105 ? 15.843 -0.027 -33.604 1.00 91.12 105 ALA A C 1
ATOM 816 O O . ALA A 1 105 ? 16.633 0.565 -34.333 1.00 91.12 105 ALA A O 1
ATOM 817 N N . LEU A 1 106 ? 15.366 0.525 -32.484 1.00 89.94 106 LEU A N 1
ATOM 818 C CA . LEU A 1 106 ? 15.725 1.870 -32.019 1.00 89.94 106 LEU A CA 1
ATOM 819 C C . LEU A 1 106 ? 17.214 1.993 -31.690 1.00 89.94 106 LEU A C 1
ATOM 821 O O . LEU A 1 106 ? 17.851 2.970 -32.075 1.00 89.94 106 LEU A O 1
ATOM 825 N N . THR A 1 107 ? 17.777 0.988 -31.020 1.00 88.56 107 THR A N 1
ATOM 826 C CA . THR A 1 107 ? 19.209 0.944 -30.697 1.00 88.56 107 THR A CA 1
ATOM 827 C C . THR A 1 107 ? 20.081 0.673 -31.918 1.00 88.56 107 THR A C 1
ATOM 829 O O . THR A 1 107 ? 21.219 1.110 -31.932 1.00 88.56 107 THR A O 1
ATOM 832 N N . ALA A 1 108 ? 19.584 0.038 -32.980 1.00 88.06 108 ALA A N 1
ATOM 833 C CA . ALA A 1 108 ? 20.345 -0.149 -34.217 1.00 88.06 108 ALA A CA 1
ATOM 834 C C . ALA A 1 108 ? 20.453 1.132 -35.072 1.00 88.06 108 ALA A C 1
ATOM 836 O O . ALA A 1 108 ? 21.359 1.252 -35.902 1.00 88.06 108 ALA A O 1
ATOM 837 N N . LEU A 1 109 ? 19.547 2.101 -34.894 1.00 86.31 109 LEU A N 1
ATOM 838 C CA . LEU A 1 109 ? 19.535 3.343 -35.668 1.00 86.31 109 LEU A CA 1
ATOM 839 C C . LEU A 1 109 ? 20.613 4.306 -35.154 1.00 86.31 109 LEU A C 1
ATOM 841 O O . LEU A 1 109 ? 20.436 4.980 -34.142 1.00 86.31 109 LEU A O 1
ATOM 845 N N . ARG A 1 110 ? 21.732 4.431 -35.874 1.00 80.62 110 ARG A N 1
ATOM 846 C CA . ARG A 1 110 ? 22.741 5.464 -35.578 1.00 80.62 110 ARG A CA 1
ATOM 847 C C . ARG A 1 110 ? 22.208 6.855 -35.948 1.00 80.62 110 ARG A C 1
ATOM 849 O O . ARG A 1 110 ? 21.618 6.987 -37.023 1.00 80.62 110 ARG A O 1
ATOM 856 N N . PRO A 1 111 ? 22.424 7.900 -35.121 1.00 80.19 111 PRO A N 1
ATOM 857 C CA . PRO A 1 111 ? 23.256 7.995 -33.904 1.00 80.19 111 PRO A CA 1
ATOM 858 C C . PRO A 1 111 ? 22.478 7.830 -32.572 1.00 80.19 111 PRO A C 1
ATOM 860 O O . PRO A 1 111 ? 22.879 8.352 -31.533 1.00 80.19 111 PRO A O 1
ATOM 863 N N . PHE A 1 112 ? 21.331 7.150 -32.578 1.00 81.25 112 PHE A N 1
ATOM 864 C CA . PHE A 1 112 ? 20.415 7.068 -31.430 1.00 81.25 112 PHE A CA 1
ATOM 865 C C . PHE A 1 112 ? 20.736 5.945 -30.436 1.00 81.25 112 PHE A C 1
ATOM 867 O O . PHE A 1 112 ? 20.066 5.839 -29.407 1.00 81.25 112 PHE A O 1
ATOM 874 N N . THR A 1 113 ? 21.763 5.148 -30.729 1.00 78.50 113 THR A N 1
ATOM 875 C CA . THR A 1 113 ? 22.315 4.048 -29.922 1.00 78.50 113 THR A CA 1
ATOM 876 C C . THR A 1 113 ? 22.456 4.398 -28.437 1.00 78.50 113 THR A C 1
ATOM 878 O O . THR A 1 113 ? 22.033 3.602 -27.606 1.00 78.50 113 THR A O 1
ATOM 881 N N . ASP A 1 114 ? 22.980 5.589 -28.112 1.00 79.75 114 ASP A N 1
ATOM 882 C CA . ASP A 1 114 ? 23.321 5.992 -26.736 1.00 79.75 114 ASP A CA 1
ATOM 883 C C . ASP A 1 114 ? 22.130 6.003 -25.787 1.00 79.75 114 ASP A C 1
ATOM 885 O O . ASP A 1 114 ? 22.132 5.359 -24.755 1.00 79.75 114 ASP A O 1
ATOM 889 N N . ILE A 1 115 ? 21.118 6.810 -26.108 1.00 84.00 115 ILE A N 1
ATOM 890 C CA . ILE A 1 115 ? 20.044 7.115 -25.161 1.00 84.00 115 ILE A CA 1
ATOM 891 C C . ILE A 1 115 ? 18.896 6.112 -25.283 1.00 84.00 115 ILE A C 1
ATOM 893 O O . ILE A 1 115 ? 18.096 5.960 -24.364 1.00 84.00 115 ILE A O 1
ATOM 897 N N . SER A 1 116 ? 18.804 5.426 -26.428 1.00 85.81 116 SER A N 1
ATOM 898 C CA . SER A 1 116 ? 17.759 4.432 -26.686 1.00 85.81 116 SER A CA 1
ATOM 899 C C . SER A 1 116 ? 17.988 3.139 -25.902 1.00 85.81 116 SER A C 1
ATOM 901 O O . SER A 1 116 ? 17.031 2.401 -25.675 1.00 85.81 116 SER A O 1
ATOM 903 N N . SER A 1 117 ? 19.217 2.878 -25.441 1.00 86.38 117 SER A N 1
ATOM 904 C CA . SER A 1 117 ? 19.534 1.755 -24.551 1.00 86.38 117 SER A CA 1
ATOM 905 C C . SER A 1 117 ? 18.780 1.841 -23.214 1.00 86.38 117 SER A C 1
ATOM 907 O O . SER A 1 117 ? 18.393 0.821 -22.643 1.00 86.38 117 SER A O 1
ATOM 909 N N . LEU A 1 118 ? 18.429 3.049 -22.764 1.00 89.69 118 LEU A N 1
ATOM 910 C CA . LEU A 1 118 ? 17.660 3.260 -21.537 1.00 89.69 118 LEU A CA 1
ATOM 911 C C . LEU A 1 118 ? 16.245 2.643 -21.598 1.00 89.69 118 LEU A C 1
ATOM 913 O O . LEU A 1 118 ? 15.633 2.396 -20.558 1.00 89.69 118 LEU A O 1
ATOM 917 N N . LEU A 1 119 ? 15.731 2.327 -22.796 1.00 91.31 119 LEU A N 1
ATOM 918 C CA . LEU A 1 119 ? 14.448 1.632 -22.984 1.00 91.31 119 LEU A CA 1
ATOM 919 C C . LEU A 1 119 ? 14.464 0.167 -22.515 1.00 91.31 119 LEU A C 1
ATOM 921 O O . LEU A 1 119 ? 13.395 -0.410 -22.305 1.00 91.31 119 LEU A O 1
ATOM 925 N N . TYR A 1 120 ? 15.637 -0.427 -22.269 1.00 90.50 120 TYR A N 1
ATOM 926 C CA . TYR A 1 120 ? 15.719 -1.729 -21.598 1.00 90.50 120 TYR A CA 1
ATOM 927 C C . TYR A 1 120 ? 15.281 -1.657 -20.125 1.00 90.50 120 TYR A C 1
ATOM 929 O O . TYR A 1 120 ? 14.792 -2.649 -19.584 1.00 90.50 120 TYR A O 1
ATOM 937 N N . VAL A 1 121 ? 15.376 -0.491 -19.470 1.00 88.69 121 VAL A N 1
ATOM 938 C CA . VAL A 1 121 ? 14.986 -0.340 -18.057 1.00 88.69 121 VAL A CA 1
ATOM 939 C C . VAL A 1 121 ? 13.473 -0.521 -17.852 1.00 88.69 121 VAL A C 1
ATOM 941 O O . VAL A 1 121 ? 13.092 -1.364 -17.034 1.00 88.69 121 VAL A O 1
ATOM 944 N N . PRO A 1 122 ? 12.580 0.167 -18.596 1.00 89.19 122 PRO A N 1
ATOM 945 C CA . PRO A 1 122 ? 11.143 -0.093 -18.513 1.00 89.19 122 PRO A CA 1
ATOM 946 C C . PRO A 1 122 ? 10.756 -1.546 -18.832 1.00 89.19 122 PRO A C 1
ATOM 948 O O . PRO A 1 122 ? 9.850 -2.071 -18.189 1.00 89.19 122 PRO A O 1
ATOM 951 N N . LEU A 1 123 ? 11.453 -2.216 -19.762 1.00 88.94 123 LEU A N 1
ATOM 952 C CA . LEU A 1 123 ? 11.236 -3.638 -20.074 1.00 88.94 123 LEU A CA 1
ATOM 953 C C . LEU A 1 123 ? 11.525 -4.548 -18.869 1.00 88.94 123 LEU A C 1
ATOM 955 O O . LEU A 1 123 ? 10.750 -5.464 -18.589 1.00 88.94 123 LEU A O 1
ATOM 959 N N . CYS A 1 124 ? 12.599 -4.277 -18.122 1.00 87.19 124 CYS A N 1
ATOM 960 C CA . CYS A 1 124 ? 12.926 -5.004 -16.892 1.00 87.19 124 CYS A CA 1
ATOM 961 C C . CYS A 1 124 ? 11.855 -4.815 -15.807 1.00 87.19 124 CYS A C 1
ATOM 963 O O . CYS A 1 124 ? 11.450 -5.786 -15.165 1.00 87.19 124 CYS A O 1
ATOM 965 N N . ILE A 1 125 ? 11.359 -3.585 -15.632 1.00 84.81 125 ILE A N 1
ATOM 966 C CA . ILE A 1 125 ? 10.284 -3.278 -14.673 1.00 84.81 125 ILE A CA 1
ATOM 967 C C . ILE A 1 125 ? 8.991 -4.001 -15.073 1.00 84.81 125 ILE A C 1
ATOM 969 O O . ILE A 1 125 ? 8.351 -4.633 -14.233 1.00 84.81 125 ILE A O 1
ATOM 973 N N . GLN A 1 126 ? 8.621 -3.967 -16.358 1.00 85.94 126 GLN A N 1
ATOM 974 C CA . GLN A 1 126 ? 7.446 -4.681 -16.865 1.00 85.94 126 GLN A CA 1
ATOM 975 C C . GLN A 1 126 ? 7.583 -6.197 -16.681 1.00 85.94 126 GLN A C 1
ATOM 977 O O . GLN A 1 126 ? 6.630 -6.844 -16.251 1.00 85.94 126 GLN A O 1
ATOM 982 N N . ALA A 1 127 ? 8.762 -6.776 -16.927 1.00 86.25 127 ALA A N 1
ATOM 983 C CA . ALA A 1 127 ? 8.992 -8.209 -16.742 1.00 86.25 127 ALA A CA 1
ATOM 984 C C . ALA A 1 127 ? 8.822 -8.649 -15.278 1.00 86.25 127 ALA A C 1
ATOM 986 O O . ALA A 1 127 ? 8.234 -9.700 -15.019 1.00 86.25 127 ALA A O 1
ATOM 987 N N . LEU A 1 128 ? 9.287 -7.832 -14.324 1.00 83.75 128 LEU A N 1
ATOM 988 C CA . LEU A 1 128 ? 9.145 -8.087 -12.887 1.00 83.75 128 LEU A CA 1
ATOM 989 C C . LEU A 1 128 ? 7.685 -8.096 -12.418 1.00 83.75 128 LEU A C 1
ATOM 991 O O . LEU A 1 128 ? 7.355 -8.771 -11.444 1.00 83.75 128 LEU A O 1
ATOM 995 N N . ARG A 1 129 ? 6.825 -7.352 -13.116 1.00 78.06 129 ARG A N 1
ATOM 996 C CA . ARG A 1 129 ? 5.409 -7.179 -12.779 1.00 78.06 129 ARG A CA 1
ATOM 997 C C . ARG A 1 129 ? 4.505 -8.174 -13.505 1.00 78.06 129 ARG A C 1
ATOM 999 O O . ARG A 1 129 ? 3.567 -8.687 -12.903 1.00 78.06 129 ARG A O 1
ATOM 1006 N N . ALA A 1 130 ? 4.793 -8.460 -14.773 1.00 81.00 130 ALA A N 1
ATOM 1007 C CA . ALA A 1 130 ? 3.965 -9.320 -15.617 1.00 81.00 130 ALA A CA 1
ATOM 1008 C C . ALA A 1 130 ? 4.181 -10.820 -15.358 1.00 81.00 130 ALA A C 1
ATOM 1010 O O . ALA A 1 130 ? 3.281 -11.622 -15.605 1.00 81.00 130 ALA A O 1
ATOM 1011 N N . PHE A 1 131 ? 5.362 -11.215 -14.873 1.00 82.12 131 PHE A N 1
ATOM 1012 C CA . PHE A 1 131 ? 5.735 -12.620 -14.726 1.00 82.12 131 PHE A CA 1
ATOM 1013 C C . PHE A 1 131 ? 6.093 -13.000 -13.288 1.00 82.12 131 PHE A C 1
ATOM 1015 O O . PHE A 1 131 ? 6.403 -12.168 -12.439 1.00 82.12 131 PHE A O 1
ATOM 1022 N N . SER A 1 132 ? 6.095 -14.307 -13.013 1.00 83.19 132 SER A N 1
ATOM 1023 C CA . SER A 1 132 ? 6.570 -14.839 -11.734 1.00 83.19 132 SER A CA 1
ATOM 1024 C C . SER A 1 132 ? 8.044 -14.477 -11.491 1.00 83.19 132 SER A C 1
ATOM 1026 O O . SER A 1 132 ? 8.815 -14.332 -12.442 1.00 83.19 132 SER A O 1
ATOM 1028 N N . ARG A 1 133 ? 8.472 -14.387 -10.222 1.00 79.69 133 ARG A N 1
ATOM 1029 C CA . ARG A 1 133 ? 9.862 -14.034 -9.866 1.00 79.69 133 ARG A CA 1
ATOM 1030 C C . ARG A 1 133 ? 10.953 -14.817 -10.622 1.00 79.69 133 ARG A C 1
ATOM 1032 O O . ARG A 1 133 ? 11.876 -14.158 -11.094 1.00 79.69 133 ARG A O 1
ATOM 1039 N N . PRO A 1 134 ? 10.898 -16.155 -10.793 1.00 84.31 134 PRO A N 1
ATOM 1040 C CA . PRO A 1 134 ? 11.955 -16.867 -11.519 1.00 84.31 134 PRO A CA 1
ATOM 1041 C C . PRO A 1 134 ? 11.991 -16.509 -13.011 1.00 84.31 134 PRO A C 1
ATOM 1043 O O . PRO A 1 134 ? 13.059 -16.239 -13.556 1.00 84.31 134 PRO A O 1
ATOM 1046 N N . THR A 1 135 ? 10.829 -16.436 -13.665 1.00 85.00 135 THR A N 1
ATOM 1047 C CA . THR A 1 135 ? 10.720 -16.049 -15.083 1.00 85.00 135 THR A CA 1
ATOM 1048 C C . THR A 1 135 ? 11.120 -14.593 -15.315 1.00 85.00 135 THR A C 1
ATOM 1050 O O . THR A 1 135 ? 11.795 -14.290 -16.293 1.00 85.00 135 THR A O 1
ATOM 1053 N N . ALA A 1 136 ? 10.771 -13.698 -14.389 1.00 86.31 136 ALA A N 1
ATOM 1054 C CA . ALA A 1 136 ? 11.164 -12.298 -14.440 1.00 86.31 136 ALA A CA 1
ATOM 1055 C C . ALA A 1 136 ? 12.685 -12.127 -14.337 1.00 86.31 136 ALA A C 1
ATOM 1057 O O . ALA A 1 136 ? 13.268 -11.403 -15.135 1.00 86.31 136 ALA A O 1
ATOM 1058 N N . MET A 1 137 ? 13.347 -12.830 -13.411 1.00 86.31 137 MET A N 1
ATOM 1059 C CA . MET A 1 137 ? 14.808 -12.769 -13.271 1.00 86.31 137 MET A CA 1
ATOM 1060 C C . MET A 1 137 ? 15.538 -13.302 -14.509 1.00 86.31 137 MET A C 1
ATOM 1062 O O . MET A 1 137 ? 16.545 -12.726 -14.927 1.00 86.31 137 MET A O 1
ATOM 1066 N N . ALA A 1 138 ? 15.015 -14.366 -15.128 1.00 90.69 138 ALA A N 1
ATOM 1067 C CA . ALA A 1 138 ? 15.542 -14.875 -16.391 1.00 90.69 138 ALA A CA 1
ATOM 1068 C C . ALA A 1 138 ? 15.413 -13.835 -17.521 1.00 90.69 138 ALA A C 1
ATOM 1070 O O . ALA A 1 138 ? 16.382 -13.590 -18.237 1.00 90.69 138 ALA A O 1
ATOM 1071 N N . LEU A 1 139 ? 14.256 -13.171 -17.637 1.00 90.00 139 LEU A N 1
ATOM 1072 C CA . LEU A 1 139 ? 14.033 -12.105 -18.621 1.00 90.00 139 LEU A CA 1
ATOM 1073 C C . LEU A 1 139 ? 14.906 -10.873 -18.369 1.00 90.00 139 LEU A C 1
ATOM 1075 O O . LEU A 1 139 ? 15.473 -10.336 -19.312 1.00 90.00 139 LEU A O 1
ATOM 1079 N N . ILE A 1 140 ? 15.066 -10.447 -17.116 1.00 89.75 140 ILE A N 1
ATOM 1080 C CA . ILE A 1 140 ? 15.953 -9.330 -16.760 1.00 89.75 140 ILE A CA 1
ATOM 1081 C C . ILE A 1 140 ? 17.392 -9.661 -17.158 1.00 89.75 140 ILE A C 1
ATOM 1083 O O . ILE A 1 140 ? 18.057 -8.847 -17.789 1.00 89.75 140 ILE A O 1
ATOM 1087 N N . THR A 1 141 ? 17.856 -10.876 -16.854 1.00 91.00 141 THR A N 1
ATOM 1088 C CA . THR A 1 141 ? 19.202 -11.325 -17.239 1.00 91.00 141 THR A CA 1
ATOM 1089 C C . THR A 1 141 ? 19.359 -11.332 -18.760 1.00 91.00 141 THR A C 1
ATOM 1091 O O . THR A 1 141 ? 20.364 -10.850 -19.280 1.00 91.00 141 THR A O 1
ATOM 1094 N N . PHE A 1 142 ? 18.346 -11.810 -19.485 1.00 94.06 142 PHE A N 1
ATOM 1095 C CA . PHE A 1 142 ? 18.308 -11.753 -20.944 1.00 94.06 142 PHE A CA 1
ATOM 1096 C C . PHE A 1 142 ? 18.380 -10.312 -21.474 1.00 94.06 142 PHE A C 1
ATOM 1098 O O . PHE A 1 142 ? 19.199 -10.038 -22.348 1.00 94.06 142 PHE A O 1
ATOM 1105 N N . TYR A 1 143 ? 17.596 -9.377 -20.930 1.00 92.19 143 TYR A N 1
ATOM 1106 C CA . TYR A 1 143 ? 17.611 -7.976 -21.363 1.00 92.19 143 TYR A CA 1
ATOM 1107 C C . TYR A 1 143 ? 18.921 -7.263 -21.036 1.00 92.19 143 TYR A C 1
ATOM 1109 O O . TYR A 1 143 ? 19.386 -6.476 -21.852 1.00 92.19 143 TYR A O 1
ATOM 1117 N N . VAL A 1 144 ? 19.557 -7.567 -19.903 1.00 91.56 144 VAL A N 1
ATOM 1118 C CA . VAL A 1 144 ? 20.885 -7.031 -19.561 1.00 91.56 144 VAL A CA 1
ATOM 1119 C C . VAL A 1 144 ? 21.950 -7.531 -20.542 1.00 91.56 144 VAL A C 1
ATOM 1121 O O . VAL A 1 144 ? 22.777 -6.749 -21.008 1.00 91.56 144 VAL A O 1
ATOM 1124 N N . LEU A 1 145 ? 21.917 -8.816 -20.909 1.00 93.19 145 LEU A N 1
ATOM 1125 C CA . LEU A 1 145 ? 22.826 -9.365 -21.919 1.00 93.19 145 LEU A CA 1
ATOM 1126 C C . LEU A 1 145 ? 22.560 -8.763 -23.304 1.00 93.19 145 LEU A C 1
ATOM 1128 O O . LEU A 1 145 ? 23.497 -8.413 -24.018 1.00 93.19 145 LEU A O 1
ATOM 1132 N N . LEU A 1 146 ? 21.290 -8.609 -23.677 1.00 93.00 146 LEU A N 1
ATOM 1133 C CA . LEU A 1 146 ? 20.888 -8.030 -24.955 1.00 93.00 146 LEU A CA 1
ATOM 1134 C C . LEU A 1 146 ? 21.279 -6.546 -25.060 1.00 93.00 146 LEU A C 1
ATOM 1136 O O . LEU A 1 146 ? 21.802 -6.122 -26.091 1.00 93.00 146 LEU A O 1
ATOM 1140 N N . LEU A 1 147 ? 21.105 -5.778 -23.983 1.00 91.94 147 LEU A N 1
ATOM 1141 C CA . LEU A 1 147 ? 21.636 -4.423 -23.829 1.00 91.94 147 LEU A CA 1
ATOM 1142 C C . LEU A 1 147 ? 23.150 -4.412 -24.082 1.00 91.94 147 LEU A C 1
ATOM 1144 O O . LEU A 1 147 ? 23.621 -3.666 -24.938 1.00 91.94 147 LEU A O 1
ATOM 1148 N N . ALA A 1 148 ? 23.906 -5.283 -23.406 1.00 91.62 148 ALA A N 1
ATOM 1149 C CA . ALA A 1 148 ? 25.355 -5.352 -23.573 1.00 91.62 148 ALA A CA 1
ATOM 1150 C C . ALA A 1 148 ? 25.765 -5.608 -25.028 1.00 91.62 148 ALA A C 1
ATOM 1152 O O . ALA A 1 148 ? 26.590 -4.884 -25.584 1.00 91.62 148 ALA A O 1
ATOM 1153 N N . VAL A 1 149 ? 25.136 -6.591 -25.673 1.00 92.56 149 VAL A N 1
ATOM 1154 C CA . VAL A 1 149 ? 25.410 -6.936 -27.073 1.00 92.56 149 VAL A CA 1
ATOM 1155 C C . VAL A 1 149 ? 25.062 -5.781 -28.015 1.00 92.56 149 VAL A C 1
ATOM 1157 O O . VAL A 1 149 ? 25.871 -5.432 -28.874 1.00 92.56 149 VAL A O 1
ATOM 1160 N N . THR A 1 150 ? 23.886 -5.167 -27.862 1.00 89.94 150 THR A N 1
ATOM 1161 C CA . THR A 1 150 ? 23.427 -4.100 -28.768 1.00 89.94 150 THR A CA 1
ATOM 1162 C C . THR A 1 150 ? 24.294 -2.846 -28.683 1.00 89.94 150 THR A C 1
ATOM 1164 O O . THR A 1 150 ? 24.659 -2.293 -29.721 1.00 89.94 150 THR A O 1
ATOM 1167 N N . VAL A 1 151 ? 24.706 -2.437 -27.481 1.00 90.19 151 VAL A N 1
ATOM 1168 C CA . VAL A 1 151 ? 25.564 -1.257 -27.308 1.00 90.19 151 VAL A CA 1
ATOM 1169 C C . VAL A 1 151 ? 27.004 -1.544 -27.756 1.00 90.19 151 VAL A C 1
ATOM 1171 O O . VAL A 1 151 ? 27.583 -0.725 -28.468 1.00 90.19 151 VAL A O 1
ATOM 1174 N N . ILE A 1 152 ? 27.576 -2.713 -27.436 1.00 91.38 152 ILE A N 1
ATOM 1175 C CA . ILE A 1 152 ? 28.942 -3.078 -27.866 1.00 91.38 152 ILE A CA 1
ATOM 1176 C C . ILE A 1 152 ? 29.044 -3.157 -29.395 1.00 91.38 152 ILE A C 1
ATOM 1178 O O . ILE A 1 152 ? 30.006 -2.653 -29.973 1.00 91.38 152 ILE A O 1
ATOM 1182 N N . LEU A 1 153 ? 28.051 -3.745 -30.071 1.00 89.62 153 LEU A N 1
ATOM 1183 C CA . LEU A 1 153 ? 28.012 -3.767 -31.538 1.00 89.62 153 LEU A CA 1
ATOM 1184 C C . LEU A 1 153 ? 27.782 -2.366 -32.129 1.00 89.62 153 LEU A C 1
ATOM 1186 O O . LEU A 1 153 ? 28.305 -2.047 -33.199 1.00 89.62 153 LEU A O 1
ATOM 1190 N N . GLY A 1 154 ? 27.012 -1.522 -31.438 1.00 85.69 154 GLY A N 1
ATOM 1191 C CA . GLY A 1 154 ? 26.681 -0.168 -31.872 1.00 85.69 154 GLY A CA 1
ATOM 1192 C C . GLY A 1 154 ? 27.837 0.830 -31.757 1.00 85.69 154 GLY A C 1
ATOM 1193 O O . GLY A 1 154 ? 28.027 1.619 -32.681 1.00 85.69 154 GLY A O 1
ATOM 1194 N N . MET A 1 155 ? 28.605 0.773 -30.667 1.00 84.38 155 MET A N 1
ATOM 1195 C CA . MET A 1 155 ? 29.589 1.791 -30.248 1.00 84.38 155 MET A CA 1
ATOM 1196 C C . MET A 1 155 ? 31.032 1.274 -30.191 1.00 84.38 155 MET A C 1
ATOM 1198 O O . MET A 1 155 ? 31.979 2.038 -30.039 1.00 84.38 155 MET A O 1
ATOM 1202 N N . GLY A 1 156 ? 31.228 -0.038 -30.320 1.00 88.50 156 GLY A N 1
ATOM 1203 C CA . GLY A 1 156 ? 32.513 -0.677 -30.070 1.00 88.50 156 GLY A CA 1
ATOM 1204 C C . GLY A 1 156 ? 32.707 -1.050 -28.599 1.00 88.50 156 GLY A C 1
ATOM 1205 O O . GLY A 1 156 ? 31.885 -0.773 -27.727 1.00 88.50 156 GLY A O 1
ATOM 1206 N N . TRP A 1 157 ? 33.818 -1.735 -28.326 1.00 90.19 157 TRP A N 1
ATOM 1207 C CA . TRP A 1 157 ? 34.013 -2.450 -27.062 1.00 90.19 157 TRP A CA 1
ATOM 1208 C C . TRP A 1 157 ? 34.199 -1.527 -25.850 1.00 90.19 157 TRP A C 1
ATOM 1210 O O . TRP A 1 157 ? 33.625 -1.780 -24.798 1.00 90.19 157 TRP A O 1
ATOM 1220 N N . LEU A 1 158 ? 34.988 -0.456 -25.985 1.00 90.44 158 LEU A N 1
ATOM 1221 C CA . LEU A 1 158 ? 35.300 0.468 -24.885 1.00 90.44 158 LEU A CA 1
ATOM 1222 C C . LEU A 1 158 ? 34.099 1.343 -24.507 1.00 90.44 158 LEU A C 1
ATOM 1224 O O . LEU A 1 158 ? 33.669 1.327 -23.355 1.00 90.44 158 LEU A O 1
ATOM 1228 N N . GLU A 1 159 ? 33.538 2.065 -25.480 1.00 87.69 159 GLU A N 1
ATOM 1229 C CA . GLU A 1 159 ? 32.365 2.925 -25.271 1.00 87.69 159 GLU A CA 1
ATOM 1230 C C . GLU A 1 159 ? 31.142 2.099 -24.865 1.00 87.69 159 GLU A C 1
ATOM 1232 O O . GLU A 1 159 ? 30.434 2.456 -23.922 1.00 87.69 159 GLU A O 1
ATOM 1237 N N . GLY A 1 160 ? 30.945 0.935 -25.495 1.00 87.94 160 GLY A N 1
ATOM 1238 C CA . GLY A 1 160 ? 29.837 0.055 -25.155 1.00 87.94 160 GLY A CA 1
ATOM 1239 C C . GLY A 1 160 ? 29.928 -0.529 -23.749 1.00 87.94 160 GLY A C 1
ATOM 1240 O O . GLY A 1 160 ? 28.926 -0.548 -23.036 1.00 87.94 160 GLY A O 1
ATOM 1241 N N . LEU A 1 161 ? 31.113 -0.938 -23.287 1.00 89.88 161 LEU A N 1
ATOM 1242 C CA . LEU A 1 161 ? 31.282 -1.369 -21.894 1.00 89.88 161 LEU A CA 1
ATOM 1243 C C . LEU A 1 161 ? 31.003 -0.237 -20.897 1.00 89.88 161 LEU A C 1
ATOM 1245 O O . LEU A 1 161 ? 30.353 -0.468 -19.881 1.00 89.88 161 LEU A O 1
ATOM 1249 N N . ALA A 1 162 ? 31.454 0.986 -21.180 1.00 90.69 162 ALA A N 1
ATOM 1250 C CA . ALA A 1 162 ? 31.213 2.121 -20.292 1.00 90.69 162 ALA A CA 1
ATOM 1251 C C . ALA A 1 162 ? 29.712 2.442 -20.162 1.00 90.69 162 ALA A C 1
ATOM 1253 O O . ALA A 1 162 ? 29.203 2.573 -19.047 1.00 90.69 162 ALA A O 1
ATOM 1254 N N . LEU A 1 163 ? 28.995 2.510 -21.288 1.00 88.12 163 LEU A N 1
ATOM 1255 C CA . LEU A 1 163 ? 27.553 2.778 -21.313 1.00 88.12 163 LEU A CA 1
ATOM 1256 C C . LEU A 1 163 ? 26.741 1.652 -20.671 1.00 88.12 163 LEU A C 1
ATOM 1258 O O . LEU A 1 163 ? 25.822 1.915 -19.905 1.00 88.12 163 LEU A O 1
ATOM 1262 N N . THR A 1 164 ? 27.104 0.396 -20.918 1.00 90.00 164 THR A N 1
ATOM 1263 C CA . THR A 1 164 ? 26.381 -0.749 -20.341 1.00 90.00 164 THR A CA 1
ATOM 1264 C C . THR A 1 164 ? 26.532 -0.823 -18.825 1.00 90.00 164 THR A C 1
ATOM 1266 O O . THR A 1 164 ? 25.563 -1.133 -18.136 1.00 90.00 164 THR A O 1
ATOM 1269 N N . LEU A 1 165 ? 27.706 -0.482 -18.282 1.00 91.44 165 LEU A N 1
ATOM 1270 C CA . LEU A 1 165 ? 27.903 -0.352 -16.836 1.00 91.44 165 LEU A CA 1
ATOM 1271 C C . LEU A 1 165 ? 27.075 0.795 -16.246 1.00 91.44 165 LEU A C 1
ATOM 1273 O O . LEU A 1 165 ? 26.481 0.630 -15.179 1.00 91.44 165 LEU A O 1
ATOM 1277 N N . LEU A 1 166 ? 27.012 1.934 -16.941 1.00 90.19 166 LEU A N 1
ATOM 1278 C CA . LEU A 1 166 ? 26.190 3.073 -16.536 1.00 90.19 166 LEU A CA 1
ATOM 1279 C C . LEU A 1 166 ? 24.700 2.702 -16.516 1.00 90.19 166 LEU A C 1
ATOM 1281 O O . LEU A 1 166 ? 24.033 2.896 -15.499 1.00 90.19 166 LEU A O 1
ATOM 1285 N N . ASP A 1 167 ? 24.196 2.113 -17.598 1.00 87.19 167 ASP A N 1
ATOM 1286 C CA . ASP A 1 167 ? 22.803 1.684 -17.719 1.00 87.19 167 ASP A CA 1
ATOM 1287 C C . ASP A 1 167 ? 22.453 0.611 -16.685 1.00 87.19 167 ASP A C 1
ATOM 1289 O O . ASP A 1 167 ? 21.366 0.641 -16.110 1.00 87.19 167 ASP A O 1
ATOM 1293 N N . LEU A 1 168 ? 23.380 -0.303 -16.377 1.00 90.31 168 LEU A N 1
ATOM 1294 C CA . LEU A 1 168 ? 23.183 -1.307 -15.333 1.00 90.31 168 LEU A CA 1
ATOM 1295 C C . LEU A 1 168 ? 23.100 -0.674 -13.938 1.00 90.31 168 LEU A C 1
ATOM 1297 O O . LEU A 1 168 ? 22.266 -1.090 -13.131 1.00 90.31 168 LEU A O 1
ATOM 1301 N N . ALA A 1 169 ? 23.917 0.344 -13.651 1.00 90.56 169 ALA A N 1
ATOM 1302 C CA . ALA A 1 169 ? 23.844 1.086 -12.395 1.00 90.56 169 ALA A CA 1
ATOM 1303 C C . ALA A 1 169 ? 22.506 1.833 -12.261 1.00 90.56 169 ALA A C 1
ATOM 1305 O O . ALA A 1 169 ? 21.858 1.755 -11.214 1.00 90.56 169 ALA A O 1
ATOM 1306 N N . VAL A 1 170 ? 22.054 2.493 -13.334 1.00 87.94 170 VAL A N 1
ATOM 1307 C CA . VAL A 1 170 ? 20.756 3.186 -13.386 1.00 87.94 170 VAL A CA 1
ATOM 1308 C C . VAL A 1 170 ? 19.599 2.197 -13.227 1.00 87.94 170 VAL A C 1
ATOM 1310 O O . VAL A 1 170 ? 18.715 2.413 -12.397 1.00 87.94 170 VAL A O 1
ATOM 1313 N N . ALA A 1 171 ? 19.623 1.079 -13.956 1.00 86.00 171 ALA A N 1
ATOM 1314 C CA . ALA A 1 171 ? 18.620 0.024 -13.858 1.00 86.00 171 ALA A CA 1
ATOM 1315 C C . ALA A 1 171 ? 18.564 -0.573 -12.446 1.00 86.00 171 ALA A C 1
ATOM 1317 O O . ALA A 1 171 ? 17.481 -0.723 -11.883 1.00 86.00 171 ALA A O 1
ATOM 1318 N N . GLY A 1 172 ? 19.723 -0.877 -11.855 1.00 86.56 172 GLY A N 1
ATOM 1319 C CA . GLY A 1 172 ? 19.830 -1.413 -10.500 1.00 86.56 172 GLY A CA 1
ATOM 1320 C C . GLY A 1 172 ? 19.276 -0.453 -9.449 1.00 86.56 172 GLY A C 1
ATOM 1321 O O . GLY A 1 172 ? 18.528 -0.876 -8.567 1.00 86.56 172 GLY A O 1
ATOM 1322 N N . PHE A 1 173 ? 19.572 0.843 -9.576 1.00 87.62 173 PHE A N 1
ATOM 1323 C CA . PHE A 1 173 ? 19.015 1.876 -8.704 1.00 87.62 173 PHE A CA 1
ATOM 1324 C C . PHE A 1 173 ? 17.490 1.956 -8.842 1.00 87.62 173 PHE A C 1
ATOM 1326 O O . PHE A 1 173 ? 16.779 1.862 -7.845 1.00 87.62 173 PHE A O 1
ATOM 1333 N N . ILE A 1 174 ? 16.972 2.040 -10.069 1.00 84.75 174 ILE A N 1
ATOM 1334 C CA . ILE A 1 174 ? 15.529 2.134 -10.334 1.00 84.75 174 ILE A CA 1
ATOM 1335 C C . ILE A 1 174 ? 14.776 0.897 -9.821 1.00 84.75 174 ILE A C 1
ATOM 1337 O O . ILE A 1 174 ? 13.764 1.038 -9.137 1.00 84.75 174 ILE A O 1
ATOM 1341 N N . LEU A 1 175 ? 15.279 -0.310 -10.096 1.00 83.00 175 LEU A N 1
ATOM 1342 C CA . LEU A 1 175 ? 14.675 -1.559 -9.620 1.00 83.00 175 LEU A CA 1
ATOM 1343 C C . LEU A 1 175 ? 14.719 -1.669 -8.090 1.00 83.00 175 LEU A C 1
ATOM 1345 O O . LEU A 1 175 ? 13.757 -2.135 -7.480 1.00 83.00 175 LEU A O 1
ATOM 1349 N N . SER A 1 176 ? 15.810 -1.221 -7.461 1.00 83.50 176 SER A N 1
ATOM 1350 C CA . SER A 1 176 ? 15.926 -1.165 -6.000 1.00 83.50 176 SER A CA 1
ATOM 1351 C C . SER A 1 176 ? 14.870 -0.238 -5.390 1.00 83.50 176 SER A C 1
ATOM 1353 O O . SER A 1 176 ? 14.169 -0.631 -4.455 1.00 83.50 176 SER A O 1
ATOM 1355 N N . TYR A 1 177 ? 14.692 0.958 -5.964 1.00 79.88 177 TYR A N 1
ATOM 1356 C CA . TYR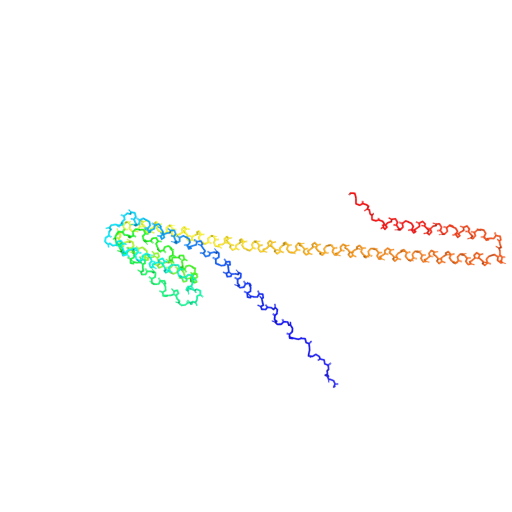 A 1 177 ? 13.659 1.902 -5.538 1.00 79.88 177 TYR A CA 1
ATOM 1357 C C . TYR A 1 177 ? 12.243 1.342 -5.726 1.00 79.88 177 TYR A C 1
ATOM 1359 O O . TYR A 1 177 ? 11.443 1.447 -4.799 1.00 79.88 177 TYR A O 1
ATOM 1367 N N . ASP A 1 178 ? 11.932 0.705 -6.862 1.00 78.56 178 ASP A N 1
ATOM 1368 C CA . ASP A 1 178 ? 10.606 0.111 -7.122 1.00 78.56 178 ASP A CA 1
ATOM 1369 C C . ASP A 1 178 ? 10.271 -1.002 -6.113 1.00 78.56 178 ASP A C 1
ATOM 1371 O O . ASP A 1 178 ? 9.169 -1.049 -5.555 1.00 78.56 178 ASP A O 1
ATOM 1375 N N . LEU A 1 179 ? 11.248 -1.862 -5.802 1.00 76.62 179 LEU A N 1
ATOM 1376 C CA . LEU A 1 179 ? 11.101 -2.927 -4.808 1.00 76.62 179 LEU A CA 1
ATOM 1377 C C . LEU A 1 179 ? 10.926 -2.388 -3.385 1.00 76.62 179 LEU A C 1
ATOM 1379 O O . LEU A 1 179 ? 10.120 -2.932 -2.627 1.00 76.62 179 LEU A O 1
ATOM 1383 N N . LEU A 1 180 ? 11.684 -1.355 -3.006 1.00 79.56 180 LEU A N 1
ATOM 1384 C CA . LEU A 1 180 ? 11.597 -0.750 -1.677 1.00 79.56 180 LEU A CA 1
ATOM 1385 C C . LEU A 1 180 ? 10.265 -0.017 -1.496 1.00 79.56 180 LEU A C 1
ATOM 1387 O O . LEU A 1 180 ? 9.572 -0.243 -0.508 1.00 79.56 180 LEU A O 1
ATOM 1391 N N . TYR A 1 181 ? 9.876 0.788 -2.484 1.00 75.50 181 TYR A N 1
ATOM 1392 C CA . TYR A 1 181 ? 8.630 1.547 -2.466 1.00 75.50 181 TYR A CA 1
ATOM 1393 C C . TYR A 1 181 ? 7.401 0.633 -2.385 1.00 75.50 181 TYR A C 1
ATOM 1395 O O . TYR A 1 181 ? 6.499 0.873 -1.582 1.00 75.50 181 TYR A O 1
ATOM 1403 N N . SER A 1 182 ? 7.408 -0.472 -3.138 1.00 72.38 182 SER A N 1
ATOM 1404 C CA . SER A 1 182 ? 6.329 -1.468 -3.102 1.00 72.38 182 SER A CA 1
ATOM 1405 C C . SER A 1 182 ? 6.169 -2.124 -1.724 1.00 72.38 182 SER A C 1
ATOM 1407 O O . SER A 1 182 ? 5.050 -2.429 -1.317 1.00 72.38 182 SER A O 1
ATOM 1409 N N . ARG A 1 183 ? 7.270 -2.338 -0.985 1.00 73.62 183 ARG A N 1
ATOM 1410 C CA . ARG A 1 183 ? 7.211 -2.866 0.391 1.00 73.62 183 ARG A CA 1
ATOM 1411 C C . ARG A 1 183 ? 6.608 -1.841 1.343 1.00 73.62 183 ARG A C 1
ATOM 1413 O O . ARG A 1 183 ? 5.686 -2.168 2.077 1.00 73.62 183 ARG A O 1
ATOM 1420 N N . THR A 1 184 ? 7.078 -0.597 1.271 1.00 74.62 184 THR A N 1
ATOM 1421 C CA . THR A 1 184 ? 6.602 0.476 2.149 1.00 74.62 184 THR A CA 1
ATOM 1422 C C . THR A 1 184 ? 5.114 0.765 1.960 1.00 74.62 184 THR A C 1
ATOM 1424 O O . THR A 1 184 ? 4.416 0.975 2.946 1.00 74.62 184 THR A O 1
ATOM 1427 N N . GLN A 1 185 ? 4.602 0.736 0.725 1.00 72.75 185 GLN A N 1
ATOM 1428 C CA . GLN A 1 185 ? 3.164 0.901 0.491 1.00 72.75 185 GLN A CA 1
ATOM 1429 C C . GLN A 1 185 ? 2.336 -0.221 1.127 1.00 72.75 185 GLN A C 1
ATOM 1431 O O . GLN A 1 185 ? 1.320 0.056 1.760 1.00 72.75 185 GLN A O 1
ATOM 1436 N N . ALA A 1 186 ? 2.772 -1.478 0.995 1.00 75.62 186 ALA A N 1
ATOM 1437 C CA . ALA A 1 186 ? 2.067 -2.606 1.599 1.00 75.62 186 ALA A CA 1
ATOM 1438 C C . ALA A 1 186 ? 2.012 -2.489 3.133 1.00 75.62 186 ALA A C 1
ATOM 1440 O O . ALA A 1 186 ? 0.966 -2.742 3.732 1.00 75.62 186 ALA A O 1
ATOM 1441 N N . ASP A 1 187 ? 3.110 -2.047 3.751 1.00 77.12 187 ASP A N 1
ATOM 1442 C CA . ASP A 1 187 ? 3.186 -1.832 5.197 1.00 77.12 187 ASP A CA 1
ATOM 1443 C C . ASP A 1 187 ? 2.269 -0.683 5.658 1.00 77.12 187 ASP A C 1
ATOM 1445 O O . ASP A 1 187 ? 1.632 -0.779 6.709 1.00 77.12 187 ASP A O 1
ATOM 1449 N N . GLN A 1 188 ? 2.157 0.393 4.869 1.00 77.31 188 GLN A N 1
ATOM 1450 C CA . GLN A 1 188 ? 1.270 1.522 5.176 1.00 77.31 188 GLN A CA 1
ATOM 1451 C C . GLN A 1 188 ? -0.206 1.122 5.145 1.00 77.31 188 GLN A C 1
ATOM 1453 O O . GLN A 1 188 ? -0.928 1.417 6.097 1.00 77.31 188 GLN A O 1
ATOM 1458 N N . VAL A 1 189 ? -0.637 0.401 4.105 1.00 83.06 189 VAL A N 1
ATOM 1459 C CA . VAL A 1 189 ? -2.028 -0.068 3.983 1.00 83.06 189 VAL A CA 1
ATOM 1460 C C . VAL A 1 189 ? -2.406 -0.977 5.157 1.00 83.06 189 VAL A C 1
ATOM 1462 O O . VAL A 1 189 ? -3.495 -0.852 5.720 1.00 83.06 189 VAL A O 1
ATOM 1465 N N . GLU A 1 190 ? -1.508 -1.873 5.577 1.00 86.12 190 GLU A N 1
ATOM 1466 C CA . GLU A 1 190 ? -1.775 -2.737 6.731 1.00 86.12 190 GLU A CA 1
ATOM 1467 C C . GLU A 1 190 ? -1.807 -1.938 8.046 1.00 86.12 190 GLU A C 1
ATOM 1469 O O . GLU A 1 190 ? -2.672 -2.181 8.887 1.00 86.12 190 GLU A O 1
ATOM 1474 N N . SER A 1 191 ? -0.934 -0.938 8.210 1.00 84.75 191 SER A N 1
ATOM 1475 C CA . SER A 1 191 ? -0.940 -0.046 9.377 1.00 84.75 191 SER A CA 1
ATOM 1476 C C . SER A 1 191 ? -2.256 0.734 9.508 1.00 84.75 191 SER A C 1
ATOM 1478 O O . SER A 1 191 ? -2.873 0.741 10.575 1.00 84.75 191 SER A O 1
ATOM 1480 N N . GLU A 1 192 ? -2.746 1.332 8.418 1.00 89.06 192 GLU A N 1
ATOM 1481 C CA . GLU A 1 192 ? -4.030 2.052 8.402 1.00 89.06 192 GLU A CA 1
ATOM 1482 C C . GLU A 1 192 ? -5.209 1.133 8.737 1.00 89.06 192 GLU A C 1
ATOM 1484 O O . GLU A 1 192 ? -6.119 1.494 9.497 1.00 89.06 192 GLU A O 1
ATOM 1489 N N . ARG A 1 193 ? -5.173 -0.098 8.222 1.00 91.69 193 ARG A N 1
ATOM 1490 C CA . ARG A 1 193 ? -6.177 -1.113 8.528 1.00 91.69 193 ARG A CA 1
ATOM 1491 C C . ARG A 1 193 ? -6.174 -1.492 10.010 1.00 91.69 193 ARG A C 1
ATOM 1493 O O . ARG A 1 193 ? -7.247 -1.558 10.610 1.00 91.69 193 ARG A O 1
ATOM 1500 N N . LEU A 1 194 ? -4.999 -1.704 10.605 1.00 93.62 194 LEU A N 1
ATOM 1501 C CA . LEU A 1 194 ? -4.857 -2.018 12.030 1.00 93.62 194 LEU A CA 1
ATOM 1502 C C . LEU A 1 194 ? -5.325 -0.863 12.922 1.00 93.62 194 LEU A C 1
ATOM 1504 O O . LEU A 1 194 ? -6.000 -1.104 13.923 1.00 93.62 194 LEU A O 1
ATOM 1508 N N . LEU A 1 195 ? -5.024 0.386 12.552 1.00 95.12 195 LEU A N 1
ATOM 1509 C CA . LEU A 1 195 ? -5.514 1.568 13.268 1.00 95.12 195 LEU A CA 1
ATOM 1510 C C . LEU A 1 195 ? -7.043 1.640 13.257 1.00 95.12 195 LEU A C 1
ATOM 1512 O O . LEU A 1 195 ? -7.655 1.872 14.300 1.00 95.12 195 LEU A O 1
ATOM 1516 N N . THR A 1 196 ? -7.657 1.379 12.104 1.00 95.81 196 THR A N 1
ATOM 1517 C CA . THR A 1 196 ? -9.120 1.354 11.962 1.00 95.81 196 THR A CA 1
ATOM 1518 C C . THR A 1 196 ? -9.742 0.244 12.816 1.00 95.81 196 THR A C 1
ATOM 1520 O O . THR A 1 196 ? -10.743 0.456 13.506 1.00 95.81 196 THR A O 1
ATOM 1523 N N . GLU A 1 197 ? -9.136 -0.946 12.822 1.00 96.06 197 GLU A N 1
ATOM 1524 C CA . GLU A 1 197 ? -9.593 -2.070 13.642 1.00 96.06 197 GLU A CA 1
ATOM 1525 C C . GLU A 1 197 ? -9.484 -1.751 15.141 1.00 96.06 197 GLU A C 1
ATOM 1527 O O . GLU A 1 197 ? -10.454 -1.945 15.882 1.00 96.06 197 GLU A O 1
ATOM 1532 N N . LEU A 1 198 ? -8.363 -1.165 15.573 1.00 97.00 198 LEU A N 1
ATOM 1533 C CA . LEU A 1 198 ? -8.132 -0.748 16.956 1.00 97.00 198 LEU A CA 1
ATOM 1534 C C . LEU A 1 198 ? -9.118 0.335 17.407 1.00 97.00 198 LEU A C 1
ATOM 1536 O O . LEU A 1 198 ? -9.669 0.232 18.503 1.00 97.00 198 LEU A O 1
ATOM 1540 N N . GLN A 1 199 ? -9.403 1.329 16.561 1.00 96.62 199 GLN A N 1
ATOM 1541 C CA . GLN A 1 199 ? -10.426 2.344 16.835 1.00 96.62 199 GLN A CA 1
ATOM 1542 C C . GLN A 1 199 ? -11.809 1.712 17.027 1.00 96.62 199 GLN A C 1
ATOM 1544 O O . GLN A 1 199 ? -12.496 2.016 18.003 1.00 96.62 199 GLN A O 1
ATOM 1549 N N . SER A 1 200 ? -12.195 0.775 16.156 1.00 96.25 200 SER A N 1
ATOM 1550 C CA . SER A 1 200 ? -13.487 0.087 16.266 1.00 96.25 200 SER A CA 1
ATOM 1551 C C . SER A 1 200 ? -13.598 -0.767 17.538 1.00 96.25 200 SER A C 1
ATOM 1553 O O . SER A 1 200 ? -14.651 -0.807 18.177 1.00 96.25 200 SER A O 1
ATOM 1555 N N . ALA A 1 201 ? -12.510 -1.430 17.941 1.00 95.88 201 ALA A N 1
ATOM 1556 C CA . ALA A 1 201 ? -12.456 -2.210 19.171 1.00 95.88 201 ALA A CA 1
ATOM 1557 C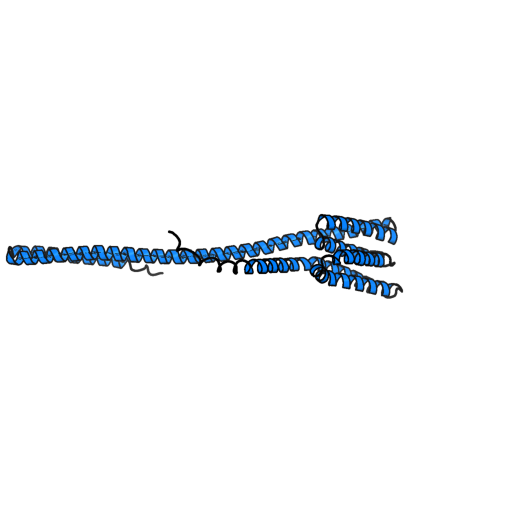 C . ALA A 1 201 ? -12.520 -1.304 20.408 1.00 95.88 201 ALA A C 1
ATOM 1559 O O . ALA A 1 201 ? -13.231 -1.618 21.363 1.00 95.88 201 ALA A O 1
ATOM 1560 N N . HIS A 1 202 ? -11.830 -0.160 20.372 1.00 96.25 202 HIS A N 1
ATOM 1561 C CA . HIS A 1 202 ? -11.874 0.832 21.439 1.00 96.25 202 HIS A CA 1
ATOM 1562 C C . HIS A 1 202 ? -13.288 1.388 21.633 1.00 96.25 202 HIS A C 1
ATOM 1564 O O . HIS A 1 202 ? -13.770 1.447 22.762 1.00 96.25 202 HIS A O 1
ATOM 1570 N N . GLN A 1 203 ? -13.987 1.711 20.543 1.00 96.69 203 GLN A N 1
ATOM 1571 C CA . GLN A 1 203 ? -15.366 2.193 20.599 1.00 96.69 203 GLN A CA 1
ATOM 1572 C C . GLN A 1 203 ? -16.316 1.151 21.209 1.00 96.69 203 GLN A C 1
ATOM 1574 O O . GLN A 1 203 ? -17.081 1.471 22.115 1.00 96.69 203 GLN A O 1
ATOM 1579 N N . LYS A 1 204 ? -16.201 -0.122 20.809 1.00 96.44 204 LYS A N 1
ATOM 1580 C CA . LYS A 1 204 ? -16.985 -1.217 21.412 1.00 96.44 204 LYS A CA 1
ATOM 1581 C C . LYS A 1 204 ? -16.699 -1.397 22.901 1.00 96.44 204 LYS A C 1
ATOM 1583 O O . LYS A 1 204 ? -17.616 -1.645 23.676 1.00 96.44 204 LYS A O 1
ATOM 1588 N N . LEU A 1 205 ? -15.436 -1.281 23.315 1.00 97.44 205 LEU A N 1
ATOM 1589 C CA . LEU A 1 205 ? -15.069 -1.349 24.730 1.00 97.44 205 LEU A CA 1
ATOM 1590 C C . LEU A 1 205 ? -15.685 -0.199 25.529 1.00 97.44 205 LEU A C 1
ATOM 1592 O O . LEU A 1 205 ? -16.178 -0.439 26.627 1.00 97.44 205 LEU A O 1
ATOM 1596 N N . GLN A 1 206 ? -15.698 1.019 24.982 1.00 96.56 206 GLN A N 1
ATOM 1597 C CA . GLN A 1 206 ? -16.364 2.159 25.617 1.00 96.56 206 GLN A CA 1
ATOM 1598 C C . GLN A 1 206 ? -17.877 1.939 25.738 1.00 96.56 206 GLN A C 1
ATOM 1600 O O . GLN A 1 206 ? -18.444 2.183 26.801 1.00 96.56 206 GLN A O 1
ATOM 1605 N N . GLU A 1 207 ? -18.524 1.416 24.694 1.00 96.88 207 GLU A N 1
ATOM 1606 C CA . GLU A 1 207 ? -19.951 1.069 24.725 1.00 96.88 207 GLU A CA 1
ATOM 1607 C C . GLU A 1 207 ? -20.255 -0.002 25.782 1.00 96.88 207 GLU A C 1
ATOM 1609 O O . GLU A 1 207 ? -21.180 0.159 26.579 1.00 96.88 207 GLU A O 1
ATOM 1614 N N . TYR A 1 208 ? -19.455 -1.071 25.850 1.00 96.56 208 TYR A N 1
ATOM 1615 C CA . TYR A 1 208 ? -19.618 -2.104 26.874 1.00 96.56 208 TYR A CA 1
ATOM 1616 C C . TYR A 1 208 ? -19.336 -1.592 28.284 1.00 96.56 208 TYR A C 1
ATOM 1618 O O . TYR A 1 208 ? -20.035 -1.988 29.215 1.00 96.56 208 TYR A O 1
ATOM 1626 N N . ALA A 1 209 ? -18.352 -0.709 28.457 1.00 96.75 209 ALA A N 1
ATOM 1627 C CA . ALA A 1 209 ? -18.077 -0.085 29.745 1.00 96.75 209 ALA A CA 1
ATOM 1628 C C . ALA A 1 209 ? -19.270 0.764 30.213 1.00 96.75 209 ALA A C 1
ATOM 1630 O O . ALA A 1 209 ? -19.701 0.615 31.354 1.00 96.75 209 ALA A O 1
ATOM 1631 N N . ALA A 1 210 ? -19.861 1.567 29.321 1.00 96.00 210 ALA A N 1
ATOM 1632 C CA . ALA A 1 210 ? -21.051 2.361 29.627 1.00 96.00 210 ALA A CA 1
ATOM 1633 C C . ALA A 1 210 ? -22.261 1.478 29.985 1.00 96.00 210 ALA A C 1
ATOM 1635 O O . ALA A 1 210 ? -22.940 1.723 30.981 1.00 96.00 210 ALA A O 1
ATOM 1636 N N . GLN A 1 211 ? -22.497 0.400 29.228 1.00 95.94 211 GLN A N 1
ATOM 1637 C CA . GLN A 1 211 ? -23.561 -0.565 29.533 1.00 95.94 211 GLN A CA 1
ATOM 1638 C C . GLN A 1 211 ? -23.330 -1.277 30.873 1.00 95.94 211 GLN A C 1
ATOM 1640 O O . GLN A 1 211 ? -24.272 -1.503 31.634 1.00 95.94 211 GLN A O 1
ATOM 1645 N N . ALA A 1 212 ? -22.082 -1.639 31.178 1.00 95.75 212 ALA A N 1
ATOM 1646 C CA . ALA A 1 212 ? -21.729 -2.265 32.445 1.00 95.75 212 ALA A CA 1
ATOM 1647 C C . ALA A 1 212 ? -21.941 -1.309 33.628 1.00 95.75 212 ALA A C 1
ATOM 1649 O O . ALA A 1 212 ? -22.446 -1.746 34.664 1.00 95.75 212 ALA A O 1
ATOM 1650 N N . GLU A 1 213 ? -21.609 -0.024 33.470 1.00 95.31 213 GLU A N 1
ATOM 1651 C CA . GLU A 1 213 ? -21.853 1.017 34.472 1.00 95.31 213 GLU A CA 1
ATOM 1652 C C . GLU A 1 213 ? -23.355 1.206 34.727 1.00 95.31 213 GLU A C 1
ATOM 1654 O O . GLU A 1 213 ? -23.795 1.175 35.878 1.00 95.31 213 GLU A O 1
ATOM 1659 N N . GLU A 1 214 ? -24.166 1.306 33.671 1.00 94.44 214 GLU A N 1
ATOM 1660 C CA . GLU A 1 214 ? -25.622 1.433 33.791 1.00 94.44 214 GLU A CA 1
ATOM 1661 C C . GLU A 1 214 ? -26.244 0.207 34.478 1.00 94.44 214 GLU A C 1
ATOM 1663 O O . GLU A 1 214 ? -27.070 0.334 35.388 1.00 94.44 214 GLU A O 1
ATOM 1668 N N . LEU A 1 215 ? -25.797 -0.994 34.106 1.00 95.75 215 LEU A N 1
ATOM 1669 C CA . LEU A 1 215 ? -26.257 -2.239 34.711 1.00 95.75 215 LEU A CA 1
ATOM 1670 C C . LEU A 1 215 ? -25.842 -2.350 36.183 1.00 95.75 215 LEU A C 1
ATOM 1672 O O . LEU A 1 215 ? -26.628 -2.820 37.009 1.00 95.75 215 LEU A O 1
ATOM 1676 N N . ALA A 1 216 ? -24.625 -1.925 36.529 1.00 93.81 216 ALA A N 1
ATOM 1677 C CA . ALA A 1 216 ? -24.164 -1.868 37.912 1.00 93.81 216 ALA A CA 1
ATOM 1678 C C . ALA A 1 216 ? -25.008 -0.882 38.735 1.00 93.81 216 ALA A C 1
ATOM 1680 O O . ALA A 1 216 ? -25.505 -1.250 39.800 1.00 93.81 216 ALA A O 1
ATOM 1681 N N . ALA A 1 217 ? -25.267 0.318 38.207 1.00 92.00 217 ALA A N 1
ATOM 1682 C CA . ALA A 1 217 ? -26.121 1.312 38.852 1.00 92.00 217 ALA A CA 1
ATOM 1683 C C . ALA A 1 217 ? -27.566 0.807 39.042 1.00 92.00 217 ALA A C 1
ATOM 1685 O O . ALA A 1 217 ? -28.164 1.005 40.103 1.00 92.00 217 ALA A O 1
ATOM 1686 N N . ALA A 1 218 ? -28.133 0.113 38.051 1.00 92.00 218 ALA A N 1
ATOM 1687 C CA . ALA A 1 218 ? -29.469 -0.475 38.141 1.00 92.00 218 ALA A CA 1
ATOM 1688 C C . ALA A 1 218 ? -29.546 -1.608 39.179 1.00 92.00 218 ALA A C 1
ATOM 1690 O O . ALA A 1 218 ? -30.506 -1.674 39.954 1.00 92.00 218 ALA A O 1
ATOM 1691 N N . ARG A 1 219 ? -28.528 -2.480 39.232 1.00 93.62 219 ARG A N 1
ATOM 1692 C CA . ARG A 1 219 ? -28.423 -3.532 40.257 1.00 93.62 219 ARG A CA 1
ATOM 1693 C C . ARG A 1 219 ? -28.357 -2.939 41.654 1.00 93.62 219 ARG A C 1
ATOM 1695 O O . ARG A 1 219 ? -29.064 -3.424 42.535 1.00 93.62 219 ARG A O 1
ATOM 1702 N N . GLU A 1 220 ? -27.576 -1.879 41.835 1.00 90.06 220 GLU A N 1
ATOM 1703 C CA . GLU A 1 220 ? -27.436 -1.222 43.130 1.00 90.06 220 GLU A CA 1
ATOM 1704 C C . GLU A 1 220 ? -28.741 -0.552 43.571 1.00 90.06 220 GLU A C 1
ATOM 1706 O O . GLU A 1 220 ? -29.192 -0.760 44.696 1.00 90.06 220 GLU A O 1
ATOM 1711 N N . ARG A 1 221 ? -29.444 0.139 42.662 1.00 89.62 221 ARG A N 1
ATOM 1712 C CA . ARG A 1 221 ? -30.793 0.668 42.939 1.00 89.62 221 ARG A CA 1
ATOM 1713 C C . ARG A 1 221 ? -31.770 -0.424 43.369 1.00 89.62 221 ARG A C 1
ATOM 1715 O O . ARG A 1 221 ? -32.541 -0.223 44.302 1.00 89.62 221 ARG A O 1
ATOM 1722 N N . ASN A 1 222 ? -31.752 -1.578 42.702 1.00 90.75 222 ASN A N 1
ATOM 1723 C CA . ASN A 1 222 ? -32.638 -2.693 43.035 1.00 90.75 222 ASN A CA 1
ATOM 1724 C C . ASN A 1 222 ? -32.273 -3.333 44.387 1.00 90.75 222 ASN A C 1
ATOM 1726 O O . ASN A 1 222 ? -33.165 -3.680 45.162 1.00 90.75 222 ASN A O 1
ATOM 1730 N N . ARG A 1 223 ? -30.973 -3.452 44.687 1.00 90.56 223 ARG A N 1
ATOM 1731 C CA . ARG A 1 223 ? -30.472 -3.906 45.991 1.00 90.56 223 ARG A CA 1
ATOM 1732 C C . ARG A 1 223 ? -30.969 -2.987 47.108 1.00 90.56 223 ARG A C 1
ATOM 1734 O O . ARG A 1 223 ? -31.584 -3.477 48.049 1.00 90.56 223 ARG A O 1
ATOM 1741 N N . LEU A 1 224 ? -30.792 -1.674 46.949 1.00 88.19 224 LEU A N 1
ATOM 1742 C CA . LEU A 1 224 ? -31.243 -0.666 47.912 1.00 88.19 224 LEU A CA 1
ATOM 1743 C C . LEU A 1 224 ? -32.768 -0.655 48.077 1.00 88.19 224 LEU A C 1
ATOM 1745 O O . LEU A 1 224 ? -33.257 -0.543 49.195 1.00 88.19 224 LEU A O 1
ATOM 1749 N N . ALA A 1 225 ? -33.535 -0.814 46.993 1.00 87.44 225 ALA A N 1
ATOM 1750 C CA . ALA A 1 225 ? -34.994 -0.896 47.067 1.00 87.44 225 ALA A CA 1
ATOM 1751 C C . ALA A 1 225 ? -35.475 -2.112 47.880 1.00 87.44 225 ALA A C 1
ATOM 1753 O O . ALA A 1 225 ? -36.414 -1.985 48.663 1.00 87.44 225 ALA A O 1
ATOM 1754 N N . ARG A 1 226 ? -34.821 -3.272 47.723 1.00 89.94 226 ARG A N 1
ATOM 1755 C CA . ARG A 1 226 ? -35.102 -4.466 48.536 1.00 89.94 226 ARG A CA 1
ATOM 1756 C C . ARG A 1 226 ? -34.727 -4.260 49.999 1.00 89.94 226 ARG A C 1
ATOM 1758 O O . ARG A 1 226 ? -35.562 -4.487 50.861 1.00 89.94 226 ARG A O 1
ATOM 1765 N N . GLU A 1 227 ? -33.530 -3.747 50.267 1.00 87.56 227 GLU A N 1
ATOM 1766 C CA . GLU A 1 227 ? -33.064 -3.470 51.631 1.00 87.56 227 GLU A CA 1
ATOM 1767 C C . GLU A 1 227 ? -33.989 -2.475 52.358 1.00 87.56 227 GLU A C 1
ATOM 1769 O O . GLU A 1 227 ? -34.361 -2.694 53.511 1.00 87.56 227 GLU A O 1
ATOM 1774 N N . LEU A 1 228 ? -34.458 -1.435 51.658 1.00 85.94 228 LEU A N 1
ATOM 1775 C CA . LEU A 1 228 ? -35.477 -0.507 52.156 1.00 85.94 228 LEU A CA 1
ATOM 1776 C C . LEU A 1 228 ? -36.823 -1.188 52.425 1.00 85.94 228 LEU A C 1
ATOM 1778 O O . LEU A 1 228 ? -37.451 -0.905 53.446 1.00 85.94 228 LEU A O 1
ATOM 1782 N N . HIS A 1 229 ? -37.289 -2.051 51.520 1.00 87.94 229 HIS A N 1
ATOM 1783 C CA . HIS A 1 229 ? -38.562 -2.752 51.678 1.00 87.94 229 HIS A CA 1
ATOM 1784 C C . HIS A 1 229 ? -38.537 -3.728 52.856 1.00 87.94 229 HIS A C 1
ATOM 1786 O O . HIS A 1 229 ? -39.489 -3.747 53.634 1.00 87.94 229 HIS A O 1
ATOM 1792 N N . ASP A 1 230 ? -37.453 -4.483 53.021 1.00 90.31 230 ASP A N 1
ATOM 1793 C CA . ASP A 1 230 ? -37.298 -5.454 54.104 1.00 90.31 230 ASP A CA 1
ATOM 1794 C C . ASP A 1 230 ? -37.219 -4.737 55.460 1.00 90.31 230 ASP A C 1
ATOM 1796 O O . ASP A 1 230 ? -38.013 -5.021 56.361 1.00 90.31 230 ASP A O 1
ATOM 1800 N N . SER A 1 231 ? -36.350 -3.723 55.569 1.00 87.56 231 SER A N 1
ATOM 1801 C CA . SER A 1 231 ? -36.203 -2.904 56.784 1.00 87.56 231 SER A CA 1
ATOM 1802 C C . SER A 1 231 ? -37.511 -2.186 57.138 1.00 87.56 231 SER A C 1
ATOM 1804 O O . SER A 1 231 ? -37.950 -2.188 58.290 1.00 87.56 231 SER A O 1
ATOM 1806 N N . GLY A 1 232 ? -38.171 -1.595 56.134 1.00 86.69 232 GLY A N 1
ATOM 1807 C CA . GLY A 1 232 ? -39.442 -0.894 56.300 1.00 86.69 232 GLY A CA 1
ATOM 1808 C C . GLY A 1 232 ? -40.580 -1.827 56.714 1.00 86.69 232 GLY A C 1
ATOM 1809 O O . GLY A 1 232 ? -41.329 -1.507 57.636 1.00 86.69 232 GLY A O 1
ATOM 1810 N N . SER A 1 233 ? -40.687 -3.003 56.091 1.00 89.06 233 SER A N 1
ATOM 1811 C CA . SER A 1 233 ? -41.704 -4.006 56.430 1.00 89.06 233 SER A CA 1
ATOM 1812 C C . SER A 1 233 ? -41.504 -4.549 57.843 1.00 89.06 233 SER A C 1
ATOM 1814 O O . SER A 1 233 ? -42.473 -4.670 58.593 1.00 89.06 233 SER A O 1
ATOM 1816 N N . GLN A 1 234 ? -40.257 -4.809 58.246 1.00 89.31 234 GLN A N 1
ATOM 1817 C CA . GLN A 1 234 ? -39.929 -5.266 59.597 1.00 89.31 234 GLN A CA 1
ATOM 1818 C C . GLN A 1 234 ? -40.262 -4.208 60.660 1.00 89.31 234 GLN A C 1
ATOM 1820 O O . GLN A 1 234 ? -40.847 -4.536 61.700 1.00 89.31 234 GLN A O 1
ATOM 1825 N N . ALA A 1 235 ? -39.948 -2.936 60.397 1.00 89.38 235 ALA A N 1
ATOM 1826 C CA . ALA A 1 235 ? -40.290 -1.834 61.292 1.00 89.38 235 ALA A CA 1
ATOM 1827 C C . ALA A 1 235 ? -41.812 -1.662 61.431 1.00 89.38 235 ALA A C 1
ATOM 1829 O O . ALA A 1 235 ? -42.327 -1.611 62.549 1.00 89.38 235 ALA A O 1
ATOM 1830 N N . ILE A 1 236 ? -42.550 -1.649 60.313 1.00 89.56 236 ILE A N 1
ATOM 1831 C CA . ILE A 1 236 ? -44.018 -1.534 60.309 1.00 89.56 236 ILE A CA 1
ATOM 1832 C C . ILE A 1 236 ? -44.667 -2.719 61.031 1.00 89.56 236 ILE A C 1
ATOM 1834 O O . ILE A 1 236 ? -45.599 -2.522 61.814 1.00 89.56 236 ILE A O 1
ATOM 1838 N N . PHE A 1 237 ? -44.176 -3.941 60.810 1.00 90.75 237 PHE A N 1
ATOM 1839 C CA . PHE A 1 237 ? -44.673 -5.131 61.498 1.00 90.75 237 PHE A CA 1
ATOM 1840 C C . PHE A 1 237 ? -44.491 -5.017 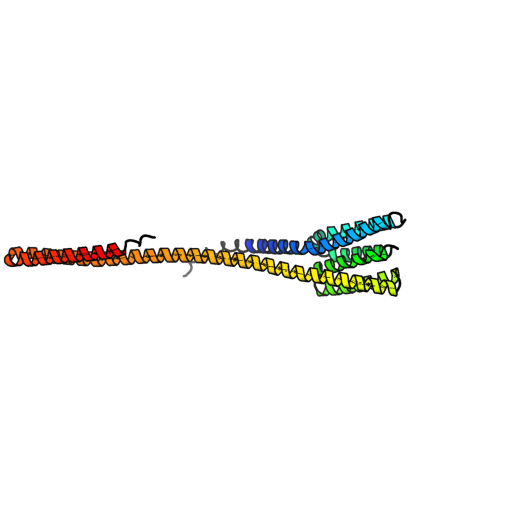63.016 1.00 90.75 237 PHE A C 1
ATOM 1842 O O . PHE A 1 237 ? -45.441 -5.232 63.770 1.00 90.75 237 PHE A O 1
ATOM 1849 N N . SER A 1 238 ? -43.303 -4.600 63.460 1.00 90.31 238 SER A N 1
ATOM 1850 C CA . SER A 1 238 ? -42.989 -4.441 64.883 1.00 90.31 238 SER A CA 1
ATOM 1851 C C . SER A 1 238 ? -43.843 -3.339 65.528 1.00 90.31 238 SER A C 1
ATOM 1853 O O . SER A 1 238 ? -44.423 -3.558 66.587 1.00 90.31 238 SER A O 1
ATOM 1855 N N . ILE A 1 239 ? -44.018 -2.193 64.856 1.00 91.44 239 ILE A N 1
ATOM 1856 C CA . ILE A 1 239 ? -44.917 -1.110 65.299 1.00 91.44 239 ILE A CA 1
ATOM 1857 C C . ILE A 1 239 ? -46.367 -1.606 65.406 1.00 91.44 239 ILE A C 1
ATOM 1859 O O . ILE A 1 239 ? -47.057 -1.309 66.382 1.00 91.44 239 ILE A O 1
ATOM 1863 N N . THR A 1 240 ? -46.829 -2.393 64.430 1.00 90.94 240 THR A N 1
ATOM 1864 C CA . THR A 1 240 ? -48.188 -2.956 64.417 1.00 90.94 240 THR A CA 1
ATOM 1865 C C . THR A 1 240 ? -48.404 -3.911 65.592 1.00 90.94 240 THR A C 1
ATOM 1867 O O . THR A 1 240 ? -49.420 -3.813 66.281 1.00 90.94 240 THR A O 1
ATOM 1870 N N . LEU A 1 241 ? -47.443 -4.799 65.866 1.00 91.06 241 LEU A N 1
ATOM 1871 C CA . LEU A 1 241 ? -47.507 -5.744 66.982 1.00 91.06 241 LEU A CA 1
ATOM 1872 C C . LEU A 1 241 ? -47.504 -5.020 68.339 1.00 91.06 241 LEU A C 1
ATOM 1874 O O . LEU A 1 241 ? -48.334 -5.316 69.202 1.00 91.06 241 LEU A O 1
ATOM 1878 N N . THR A 1 242 ? -46.628 -4.025 68.515 1.00 89.25 242 THR A N 1
ATOM 1879 C CA . THR A 1 242 ? -46.563 -3.210 69.741 1.00 89.25 242 THR A CA 1
ATOM 1880 C C . THR A 1 242 ? -47.846 -2.398 69.942 1.00 89.25 242 THR A C 1
ATOM 1882 O O . THR A 1 242 ? -48.356 -2.324 71.059 1.00 89.25 242 THR A O 1
ATOM 1885 N N . SER A 1 243 ? -48.439 -1.868 68.866 1.00 91.12 243 SER A N 1
ATOM 1886 C CA . SER A 1 243 ? -49.740 -1.182 68.908 1.00 91.12 243 SER A CA 1
ATOM 1887 C C . SER A 1 243 ? -50.876 -2.109 69.357 1.00 91.12 243 SER A C 1
ATOM 1889 O O . SER A 1 243 ? -51.670 -1.748 70.229 1.00 91.12 243 SER A O 1
ATOM 1891 N N . GLN A 1 244 ? -50.935 -3.330 68.814 1.00 90.44 244 GLN A N 1
ATOM 1892 C CA . GLN A 1 244 ? -51.915 -4.338 69.230 1.00 90.44 244 GLN A CA 1
ATOM 1893 C C . GLN A 1 244 ? -51.732 -4.732 70.704 1.00 90.44 244 GLN A C 1
ATOM 1895 O O . GLN A 1 244 ? -52.717 -4.853 71.432 1.00 90.44 244 GLN A O 1
ATOM 1900 N N . SER A 1 245 ? -50.484 -4.870 71.160 1.00 89.44 245 SER A N 1
ATOM 1901 C CA . SER A 1 245 ? -50.146 -5.145 72.562 1.00 89.44 245 SER A CA 1
ATOM 1902 C C . SER A 1 245 ? -50.608 -4.022 73.500 1.00 89.44 245 SER A C 1
ATOM 1904 O O . SER A 1 245 ? -51.276 -4.290 74.499 1.00 89.44 245 SER A O 1
ATOM 1906 N N . ALA A 1 246 ? -50.355 -2.757 73.145 1.00 88.38 246 ALA A N 1
ATOM 1907 C CA . ALA A 1 246 ? -50.831 -1.600 73.906 1.00 88.38 246 ALA A CA 1
ATOM 1908 C C . ALA A 1 246 ? -52.368 -1.570 74.011 1.00 88.38 246 ALA A C 1
ATOM 1910 O O . ALA A 1 246 ? -52.916 -1.259 75.069 1.00 88.38 246 ALA A O 1
ATOM 1911 N N . ARG A 1 247 ? -53.073 -1.965 72.940 1.00 88.50 247 ARG A N 1
ATOM 1912 C CA . ARG A 1 247 ? -54.539 -2.065 72.928 1.00 88.50 247 ARG A CA 1
ATOM 1913 C C . ARG A 1 247 ? -55.070 -3.184 73.832 1.00 88.50 247 ARG A C 1
ATOM 1915 O O . ARG A 1 247 ? -56.093 -2.990 74.470 1.00 88.50 247 ARG A O 1
ATOM 1922 N N . LEU A 1 248 ? -54.379 -4.321 73.921 1.00 88.56 248 LEU A N 1
ATOM 1923 C CA . LEU A 1 248 ? -54.725 -5.405 74.855 1.00 88.56 248 LEU A CA 1
ATOM 1924 C C . LEU A 1 248 ? -54.450 -5.029 76.323 1.00 88.56 248 LEU A C 1
ATOM 1926 O O . LEU A 1 248 ? -55.185 -5.449 77.215 1.00 88.56 248 LEU A O 1
ATOM 1930 N N . LEU A 1 249 ? -53.401 -4.240 76.579 1.00 88.81 249 LEU A N 1
ATOM 1931 C CA . LEU A 1 249 ? -53.046 -3.742 77.915 1.00 88.81 249 LEU A CA 1
ATOM 1932 C C . LEU A 1 249 ? -54.063 -2.734 7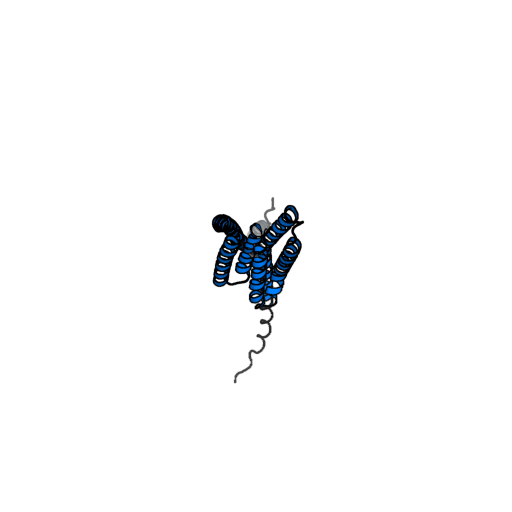8.463 1.00 88.81 249 LEU A C 1
ATOM 1934 O O . LEU A 1 249 ? -54.271 -2.699 79.671 1.00 88.81 249 LEU A O 1
ATOM 1938 N N . LEU A 1 250 ? -54.732 -1.971 77.596 1.00 87.69 250 LEU A N 1
ATOM 1939 C CA . LEU A 1 250 ? -55.795 -1.027 77.967 1.00 87.69 250 LEU A CA 1
ATOM 1940 C C . LEU A 1 250 ? -56.925 -1.685 78.779 1.00 87.69 250 LEU A C 1
ATOM 1942 O O . LEU A 1 250 ? -57.396 -1.089 79.745 1.00 87.69 250 LEU A O 1
ATOM 1946 N N . ASP A 1 251 ? -57.302 -2.920 78.431 1.00 85.81 251 ASP A N 1
ATOM 1947 C CA . ASP A 1 251 ? -58.385 -3.658 79.096 1.00 85.81 251 ASP A CA 1
ATOM 1948 C C . ASP A 1 251 ? -57.925 -4.424 80.353 1.00 85.81 251 ASP A C 1
ATOM 1950 O O . ASP A 1 251 ? -58.745 -4.759 81.207 1.00 85.81 251 ASP A O 1
ATOM 1954 N N . ARG A 1 252 ? -56.624 -4.734 80.477 1.00 86.31 252 ARG A N 1
ATOM 1955 C CA . ARG A 1 252 ? -56.074 -5.571 81.566 1.00 86.31 252 ARG A CA 1
ATOM 1956 C C . ARG A 1 252 ? -55.270 -4.799 82.611 1.00 86.31 252 ARG A C 1
ATOM 1958 O O . ARG A 1 252 ? -55.478 -4.999 83.802 1.00 86.31 252 ARG A O 1
ATOM 1965 N N . GLU A 1 253 ? -54.344 -3.948 82.176 1.00 89.19 253 GLU A N 1
ATOM 1966 C CA . GLU A 1 253 ? -53.377 -3.224 83.014 1.00 89.19 253 GLU A CA 1
ATOM 1967 C C . GLU A 1 253 ? -53.172 -1.786 82.483 1.00 89.19 253 GLU A C 1
ATOM 1969 O O . GLU A 1 253 ? -52.102 -1.451 81.961 1.00 89.19 253 GLU A O 1
ATOM 1974 N N . PRO A 1 254 ? -54.171 -0.892 82.628 1.00 86.38 254 PRO A N 1
ATOM 1975 C CA . PRO A 1 254 ? -54.138 0.449 82.035 1.00 86.38 254 PRO A CA 1
ATOM 1976 C C . PRO A 1 254 ? -52.967 1.319 82.522 1.00 86.38 254 PRO A C 1
ATOM 1978 O O . PRO A 1 254 ? -52.515 2.204 81.800 1.00 86.38 254 PRO A O 1
ATOM 1981 N N . ALA A 1 255 ? -52.416 1.040 83.709 1.00 88.00 255 ALA A N 1
ATOM 1982 C CA . ALA A 1 255 ? -51.256 1.749 84.251 1.00 88.00 255 ALA A CA 1
ATOM 1983 C C . ALA A 1 255 ? -49.962 1.559 83.429 1.00 88.00 255 ALA A C 1
ATOM 1985 O O . ALA A 1 255 ? -49.069 2.396 83.520 1.00 88.00 255 ALA A O 1
ATOM 1986 N N . ARG A 1 256 ? -49.852 0.492 82.621 1.00 86.88 256 ARG A N 1
ATOM 1987 C CA . ARG A 1 256 ? -48.662 0.185 81.797 1.00 86.88 256 ARG A CA 1
ATOM 1988 C C . ARG A 1 256 ? -48.762 0.671 80.351 1.00 86.88 256 ARG A C 1
ATOM 1990 O O . ARG A 1 256 ? -47.795 0.603 79.600 1.00 86.88 256 ARG A O 1
ATOM 1997 N N . VAL A 1 257 ? -49.928 1.173 79.950 1.00 88.31 257 VAL A N 1
ATOM 1998 C CA . VAL A 1 257 ? -50.170 1.713 78.604 1.00 88.31 257 VAL A CA 1
ATOM 1999 C C . VAL A 1 257 ? -49.233 2.882 78.254 1.00 88.31 257 VAL A C 1
ATOM 2001 O O . VAL A 1 257 ? -48.738 2.882 77.128 1.00 88.31 257 VAL A O 1
ATOM 2004 N N . PRO A 1 258 ? -48.927 3.840 79.161 1.00 89.44 258 PRO A N 1
ATOM 2005 C CA . PRO A 1 258 ? -48.004 4.937 78.856 1.00 89.44 258 PRO A CA 1
ATOM 2006 C C . PRO A 1 258 ? -46.608 4.445 78.453 1.00 89.44 258 PRO A C 1
ATOM 2008 O O . PRO A 1 258 ? -46.090 4.866 77.426 1.00 89.44 258 PRO A O 1
ATOM 2011 N N . GLU A 1 259 ? -46.054 3.476 79.190 1.00 88.81 259 GLU A N 1
ATOM 2012 C CA . GLU A 1 259 ? -44.739 2.880 78.907 1.00 88.81 259 GLU A CA 1
ATOM 2013 C C . GLU A 1 259 ? -44.708 2.217 77.518 1.00 88.81 259 GLU A C 1
ATOM 2015 O O . GLU A 1 259 ? -43.756 2.375 76.753 1.00 88.81 259 GLU A O 1
ATOM 2020 N N . GLN A 1 260 ? -45.794 1.536 77.143 1.00 87.44 260 GLN A N 1
ATOM 2021 C CA . GLN A 1 260 ? -45.910 0.889 75.837 1.00 87.44 260 GLN A CA 1
ATOM 2022 C C . GLN A 1 260 ? -46.079 1.882 74.682 1.00 87.44 260 GLN A C 1
ATOM 2024 O O . GLN A 1 260 ? -45.611 1.617 73.573 1.00 87.44 260 GLN A O 1
ATOM 2029 N N . LEU A 1 261 ? -46.721 3.028 74.927 1.00 88.94 261 LEU A N 1
ATOM 2030 C CA . LEU A 1 261 ? -46.821 4.122 73.959 1.00 88.94 261 LEU A CA 1
ATOM 2031 C C . LEU A 1 261 ? -45.477 4.844 73.773 1.00 88.94 261 LEU A C 1
ATOM 2033 O O . LEU A 1 261 ? -45.129 5.158 72.634 1.00 88.94 261 LEU A O 1
ATOM 2037 N N . ASP A 1 262 ? -44.697 5.032 74.841 1.00 90.94 262 ASP A N 1
ATOM 2038 C CA . ASP A 1 262 ? -43.334 5.585 74.774 1.00 90.94 262 ASP A CA 1
ATOM 2039 C C . ASP A 1 262 ? -42.386 4.656 73.998 1.00 90.94 262 ASP A C 1
ATOM 2041 O O . ASP A 1 262 ? -41.597 5.101 73.153 1.00 90.94 262 ASP A O 1
ATOM 2045 N N . HIS A 1 263 ? -42.512 3.342 74.209 1.00 89.56 263 HIS A N 1
ATOM 2046 C CA . HIS A 1 263 ? -41.778 2.338 73.438 1.00 89.56 263 HIS A CA 1
ATOM 2047 C C . HIS A 1 263 ? -42.138 2.415 71.943 1.00 89.56 263 HIS A C 1
ATOM 2049 O O . HIS A 1 263 ? -41.263 2.401 71.077 1.00 89.56 263 HIS A O 1
ATOM 2055 N N . LEU A 1 264 ? -43.427 2.565 71.625 1.00 91.00 264 LEU A N 1
ATOM 2056 C CA . LEU A 1 264 ? -43.921 2.699 70.253 1.00 91.00 264 LEU A CA 1
ATOM 2057 C C . LEU A 1 264 ? -43.422 4.001 69.592 1.00 91.00 264 LEU A C 1
ATOM 2059 O O . LEU A 1 264 ? -43.000 3.973 68.432 1.00 91.00 264 LEU A O 1
ATOM 2063 N N . GLN A 1 265 ? -43.393 5.127 70.320 1.00 89.50 265 GLN A N 1
ATOM 2064 C CA . GLN A 1 265 ? -42.794 6.380 69.836 1.00 89.50 265 GLN A CA 1
ATOM 2065 C C . GLN A 1 265 ? -41.305 6.220 69.526 1.00 89.50 265 GLN A C 1
ATOM 2067 O O . GLN A 1 265 ? -40.867 6.634 68.450 1.00 89.50 265 GLN A O 1
ATOM 2072 N N . THR A 1 266 ? -40.550 5.579 70.420 1.00 91.88 266 THR A N 1
ATOM 2073 C CA . THR A 1 266 ? -39.117 5.313 70.224 1.00 91.88 266 THR A CA 1
ATOM 2074 C C . THR A 1 266 ? -38.880 4.472 68.969 1.00 91.88 266 THR A C 1
ATOM 2076 O O . THR A 1 266 ? -38.157 4.906 68.073 1.00 91.88 266 THR A O 1
ATOM 2079 N N . MET A 1 267 ? -39.578 3.338 68.830 1.00 89.06 267 MET A N 1
ATOM 2080 C CA . MET A 1 267 ? -39.479 2.468 67.649 1.00 89.06 267 MET A CA 1
ATOM 2081 C C . MET A 1 267 ? -39.817 3.199 66.344 1.00 89.06 267 MET A C 1
ATOM 2083 O O . MET A 1 267 ? -39.169 2.995 65.317 1.00 89.06 267 MET A O 1
ATOM 2087 N N . THR A 1 268 ? -40.832 4.066 66.368 1.00 89.25 268 THR A N 1
ATOM 2088 C CA . THR A 1 268 ? -41.235 4.846 65.189 1.00 89.25 268 THR A CA 1
ATOM 2089 C C . THR A 1 268 ? -40.178 5.894 64.830 1.00 89.25 268 THR A C 1
ATOM 2091 O O . THR A 1 268 ? -39.880 6.095 63.651 1.00 89.25 268 THR A O 1
ATOM 2094 N N . GLY A 1 269 ? -39.576 6.541 65.834 1.00 89.25 269 GLY A N 1
ATOM 2095 C CA . GLY A 1 269 ? -38.475 7.486 65.653 1.00 89.25 269 GLY A CA 1
ATOM 2096 C C . GLY A 1 269 ? -37.223 6.828 65.070 1.00 89.25 269 GLY A C 1
ATOM 2097 O O . GLY A 1 269 ? -36.641 7.353 64.118 1.00 89.25 269 GLY A O 1
ATOM 2098 N N . GLU A 1 270 ? -36.850 5.653 65.579 1.00 89.31 270 GLU A N 1
ATOM 2099 C CA . GLU A 1 270 ? -35.718 4.860 65.085 1.00 89.31 270 GLU A CA 1
ATOM 2100 C C . GLU A 1 270 ? -35.938 4.378 63.646 1.00 89.31 270 GLU A C 1
ATOM 2102 O O . GLU A 1 270 ? -35.061 4.552 62.795 1.00 89.31 270 GLU A O 1
ATOM 2107 N N . ALA A 1 271 ? -37.131 3.862 63.333 1.00 87.75 271 ALA A N 1
ATOM 2108 C CA . ALA A 1 271 ? -37.497 3.452 61.978 1.00 87.75 271 ALA A CA 1
ATOM 2109 C C . ALA A 1 271 ? -37.427 4.624 60.983 1.00 87.75 271 ALA A C 1
ATOM 2111 O O . ALA A 1 271 ? -36.898 4.492 59.876 1.00 87.75 271 ALA A O 1
ATOM 2112 N N . LEU A 1 272 ? -37.908 5.805 61.385 1.00 87.00 272 LEU A N 1
ATOM 2113 C CA . LEU A 1 272 ? -37.847 7.009 60.559 1.00 87.00 272 LEU A CA 1
ATOM 2114 C C . LEU A 1 272 ? -36.401 7.490 60.348 1.00 87.00 272 LEU A C 1
ATOM 2116 O O . LEU A 1 272 ? -36.056 7.934 59.250 1.00 87.00 272 LEU A O 1
ATOM 2120 N N . ALA A 1 273 ? -35.549 7.400 61.372 1.00 87.62 273 ALA A N 1
ATOM 2121 C CA . ALA A 1 273 ? -34.135 7.755 61.279 1.00 87.62 273 ALA A CA 1
ATOM 2122 C C . ALA A 1 273 ? -33.365 6.812 60.338 1.00 87.62 273 ALA A C 1
ATOM 2124 O O . ALA A 1 273 ? -32.602 7.286 59.491 1.00 87.62 273 ALA A O 1
ATOM 2125 N N . GLN A 1 274 ? -33.613 5.500 60.420 1.00 84.88 274 GLN A N 1
ATOM 2126 C CA . GLN A 1 274 ? -33.015 4.507 59.519 1.00 84.88 274 GLN A CA 1
ATOM 2127 C C . GLN A 1 274 ? -33.435 4.730 58.061 1.00 84.88 274 GLN A C 1
ATOM 2129 O O . GLN A 1 274 ? -32.577 4.801 57.180 1.00 84.88 274 GLN A O 1
ATOM 2134 N N . LEU A 1 275 ? -34.732 4.942 57.802 1.00 84.19 275 LEU A N 1
ATOM 2135 C CA . LEU A 1 275 ? -35.228 5.239 56.453 1.00 84.19 275 LEU A CA 1
ATOM 2136 C C . LEU A 1 275 ? -34.624 6.533 55.889 1.00 84.19 275 LEU A C 1
ATOM 2138 O O . LEU A 1 275 ? -34.223 6.571 54.726 1.00 84.19 275 LEU A O 1
ATOM 2142 N N . ARG A 1 276 ? -34.497 7.589 56.704 1.00 84.50 276 ARG A N 1
ATOM 2143 C CA . ARG A 1 276 ? -33.851 8.847 56.286 1.00 84.50 276 ARG A CA 1
ATOM 2144 C C . ARG A 1 276 ? -32.371 8.663 55.952 1.00 84.50 276 ARG A C 1
ATOM 2146 O O . ARG A 1 276 ? -31.916 9.227 54.960 1.00 84.50 276 ARG A O 1
ATOM 2153 N N . SER A 1 277 ? -31.637 7.879 56.743 1.00 83.06 277 SER A N 1
ATOM 2154 C CA . SER A 1 277 ? -30.222 7.570 56.490 1.00 83.06 277 SER A CA 1
ATOM 2155 C C . SER A 1 277 ? -30.027 6.815 55.169 1.00 83.06 277 SER A C 1
ATOM 2157 O O . SER A 1 277 ? -29.171 7.181 54.363 1.00 83.06 277 SER A O 1
ATOM 2159 N N . LEU A 1 278 ? -30.873 5.819 54.891 1.00 80.00 278 LEU A N 1
ATOM 2160 C CA . LEU A 1 278 ? -30.830 5.056 53.640 1.00 80.00 278 LEU A CA 1
ATOM 2161 C C . LEU A 1 278 ? -31.215 5.912 52.419 1.00 80.00 278 LEU A C 1
ATOM 2163 O O . LEU A 1 278 ? -30.556 5.846 51.382 1.00 80.00 278 LEU A O 1
ATOM 2167 N N . ILE A 1 279 ? -32.225 6.782 52.540 1.00 80.50 279 ILE A N 1
ATOM 2168 C CA . ILE A 1 279 ? -32.599 7.736 51.478 1.00 80.50 279 ILE A CA 1
ATOM 2169 C C . ILE A 1 279 ? -31.480 8.757 51.218 1.00 80.50 279 ILE A C 1
ATOM 2171 O O . ILE A 1 279 ? -31.262 9.150 50.072 1.00 80.50 279 ILE A O 1
ATOM 2175 N N . ALA A 1 280 ? -30.744 9.181 52.248 1.00 80.62 280 ALA A N 1
ATOM 2176 C CA . ALA A 1 280 ? -29.613 10.090 52.075 1.00 80.62 280 ALA A CA 1
ATOM 2177 C C . ALA A 1 280 ? -28.484 9.458 51.241 1.00 80.62 280 ALA A C 1
ATOM 2179 O O . ALA A 1 280 ? -27.909 10.139 50.395 1.00 80.62 280 ALA A O 1
ATOM 2180 N N . GLN A 1 281 ? -28.225 8.156 51.411 1.00 72.69 281 GLN A N 1
ATOM 2181 C CA . GLN A 1 281 ? -27.245 7.403 50.612 1.00 72.69 281 GLN A CA 1
ATOM 2182 C C . GLN A 1 281 ? -27.682 7.201 49.148 1.00 72.69 281 GLN A C 1
ATOM 2184 O O . GLN A 1 281 ? -26.844 7.022 48.269 1.00 72.69 281 GLN A O 1
ATOM 2189 N N . LEU A 1 282 ? -28.986 7.277 48.865 1.00 66.62 282 LEU A N 1
ATOM 2190 C CA . LEU A 1 282 ? -29.556 7.197 47.514 1.00 66.62 282 LEU A CA 1
ATOM 2191 C C . LEU A 1 282 ? -29.453 8.506 46.717 1.00 66.62 282 LEU A C 1
ATOM 2193 O O . LEU A 1 282 ? -29.686 8.504 45.504 1.00 66.62 282 LEU A O 1
ATOM 2197 N N . ARG A 1 283 ? -29.141 9.634 47.367 1.00 67.19 283 ARG A N 1
ATOM 2198 C CA . ARG A 1 283 ? -29.007 10.919 46.678 1.00 67.19 283 ARG A CA 1
ATOM 2199 C C . ARG A 1 283 ? -27.645 10.948 45.972 1.00 67.19 283 ARG A C 1
ATOM 2201 O O . ARG A 1 283 ? -26.628 10.816 46.648 1.00 67.19 283 ARG A O 1
ATOM 2208 N N . PRO A 1 284 ? -27.590 11.110 44.637 1.00 53.59 284 PRO A N 1
ATOM 2209 C CA . PRO A 1 284 ? -26.314 11.131 43.934 1.00 53.59 284 PRO A CA 1
ATOM 2210 C C . PRO A 1 284 ? -25.448 12.282 44.470 1.00 53.59 284 PRO A C 1
ATOM 2212 O O . PRO A 1 284 ? -25.991 13.365 44.725 1.00 53.59 284 PRO A O 1
ATOM 2215 N N . PRO A 1 285 ? -24.125 12.087 44.633 1.00 51.16 285 PRO A N 1
ATOM 2216 C CA . PRO A 1 285 ? -23.229 13.197 44.917 1.00 51.16 285 PRO A CA 1
ATOM 2217 C C . PRO A 1 285 ? -23.388 14.222 43.790 1.00 51.16 285 PRO A C 1
ATOM 2219 O O . PRO A 1 285 ? -23.331 13.875 42.608 1.00 51.16 285 PRO A O 1
ATOM 2222 N N . GLN A 1 286 ? -23.668 15.477 44.149 1.00 42.19 286 GLN A N 1
ATOM 2223 C CA . GLN A 1 286 ? -23.703 16.568 43.180 1.00 42.19 286 GLN A CA 1
ATOM 2224 C C . GLN A 1 286 ? -22.343 16.602 42.479 1.00 42.19 286 GLN A C 1
ATOM 2226 O O . GLN A 1 286 ? -21.319 16.756 43.141 1.00 42.19 286 GLN A O 1
ATOM 2231 N N . LYS A 1 287 ? -22.340 16.406 41.153 1.00 37.88 287 LYS A N 1
ATOM 2232 C CA . LYS A 1 287 ? -21.161 16.655 40.321 1.00 37.88 287 LYS A CA 1
ATOM 2233 C C . LYS A 1 287 ? -20.787 18.133 40.503 1.00 37.88 287 LYS A C 1
ATOM 2235 O O . LYS A 1 287 ? -21.528 18.995 40.033 1.00 37.88 287 LYS A O 1
ATOM 2240 N N . LEU A 1 288 ? -19.710 18.384 41.245 1.00 33.41 288 LEU A N 1
ATOM 2241 C CA . LEU A 1 288 ? -18.945 19.632 41.250 1.00 33.41 288 LEU A CA 1
ATOM 2242 C C . LEU A 1 288 ? -17.863 19.536 40.175 1.00 33.41 288 LEU A C 1
ATOM 2244 O O . LEU A 1 288 ? -17.290 18.430 40.037 1.00 33.41 288 LEU A O 1
#

pLDDT: mean 80.71, std 16.77, range [33.41, 97.44]